Protein AF-000000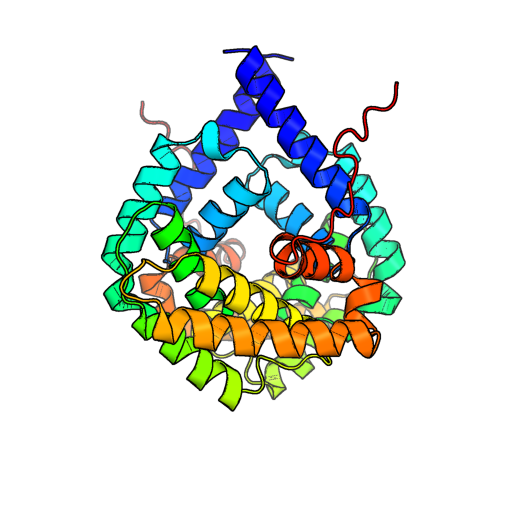0078635210 (afdb_homodimer)

Solvent-accessible surface area (backbone atoms only — not comparable to full-atom values): 20092 Å² total; per-residue (Å²): 113,63,64,61,30,52,47,46,54,49,32,42,52,50,41,53,60,59,33,61,76,39,18,68,70,53,37,47,50,50,54,50,50,37,51,69,35,66,45,41,82,81,37,49,68,62,50,49,52,41,51,51,53,45,57,72,42,39,80,80,47,54,86,73,48,53,67,62,55,42,40,50,48,54,37,54,40,34,75,72,68,44,91,69,70,70,61,55,58,53,47,43,54,54,53,31,61,73,67,55,42,60,32,60,86,40,57,66,13,40,52,39,29,52,44,46,28,53,37,28,71,55,55,55,83,92,42,47,67,66,21,47,50,42,29,51,56,26,44,54,48,52,50,47,30,59,74,66,58,31,65,54,29,68,65,30,49,42,44,59,54,52,46,53,64,62,38,71,72,44,81,74,76,76,77,71,81,80,68,82,58,80,128,112,65,65,60,28,51,47,46,54,49,33,42,50,51,42,53,60,58,32,62,74,38,18,68,69,53,37,48,50,50,54,51,50,37,49,69,35,68,45,41,84,82,37,50,66,62,50,49,51,40,51,51,53,43,59,72,44,38,81,81,46,55,86,73,48,55,68,64,55,41,41,49,46,54,36,53,39,34,75,71,68,45,90,68,69,69,62,54,57,54,48,44,54,55,54,30,61,72,68,56,41,59,32,58,86,40,57,68,13,41,52,40,29,51,44,46,28,55,37,29,71,56,54,53,86,92,42,46,65,66,23,48,51,41,29,51,56,25,45,55,48,54,49,49,30,60,72,67,58,32,64,54,31,68,65,30,49,41,44,59,54,52,46,53,66,61,38,71,72,43,79,73,76,75,75,71,78,80,70,81,57,79,128

Nearest PDB structures (foldseek):
  6t80-assembly1_A  TM=3.378E-01  e=4.356E+00  Homo sapiens
  6u1s-assembly1_A  TM=2.187E-01  e=2.151E+00  synthetic construct
  6xt4-assembly1_A  TM=3.123E-01  e=5.016E+00  synthetic construct
  6t80-assembly1_A  TM=3.384E-01  e=4.401E+00  Homo sapiens
  6u1s-assembly1_A  TM=2.186E-01  e=2.178E+00  synthetic construct

Foldseek 3Di:
DVVVVVVVLVVLLVVLVVQLPDDLQSLLVSLVVCVVVVNCVVVVVSNVSSLVSNLVCCVVCLVPDDLQSNLSNLLVNLVVPHDDDCVSLVVSVVVCVVVVQLPLQDDRNLSSLLSQLSSLVSDDPVSPPSSVVSNCVSLVSLVVSVVVVRVNCVVPVVVVVSCCSNCVVVPPDPPPPPPPPDD/DVVVVVVVLVVLLVVLVVQLPDDLQSLLVSLVVCVVVVNCVVVVVSNVSSLVSNLVCCVVCLVPDDLQSNLSNLLVNLVVPHDDDCVSLVVSVVVCVVVVQLPLQDDRNLSSLLSQLSSLVSDDPVSPPSSVVSNCVSLVSLVVSVVVVRVNCVVPVVVVVSCCSNCVVVPPDPPPPPCPPPD

InterPro domains:
  IPR001906 Terpene synthase, N-terminal domain [PF01397] (5-163)
  IPR008930 Terpenoid cyclases/protein prenyltransferase alpha-alpha toroid [SSF48239] (8-153)
  IPR036965 Terpene synthase, N-terminal domain superfamily [G3DSA:1.50.10.130] (1-169)
  IPR050148 Terpene synthase-like [PTHR31739] (25-165)

Radius of gyration: 21.09 Å; Cα contacts (8 Å, |Δi|>4): 358; chains: 2; bounding box: 52×57×62 Å

Secondary structure (DSSP, 8-state):
-HHHHHHHHHHHHHHHHHHHTS-HHHHHHHHHHHHHTT-GGGGHHHHHHHHHHHHHHHHHHGGGS-HHHHHHHHHHHHHTT----THHHHHHHHHHHHHTTT-TTSHHHHHHHHHHHHHHTT--GGGHHHHHHHHHHHHHHHHHHHHTT-HHHHHHTHHHHHHHHHHTTS-------------/-HHHHHHHHHHHHHHHHHHHTS-HHHHHHHHHHHHHTT-GGGGHHHHHHHHHHHHHHHHHHGGGS-HHHHHHHHHHHHHTT----THHHHHHHHHHHHHTTT-TTSHHHHHHHHHHHHHHTT--GGGHHHHHHHHHHHHHHHHHHHHTT-HHHHHHTHHHHHHHHHHTTS-------------

Organism: Amborella trichopoda (NCBI:txid13333)

pLDDT: mean 81.27, std 17.49, range [17.62, 95.19]

Sequence (366 aa):
MDNLVKEIKEEIASYIEGEKGRCIHQKLKAVDMIQRLGIERFFKEQVKEIMHSLYRQWDQELGLGSVELTGLGFRLLRLHGYQVSADVVKELLEKGGEAGSFSIENYEGIAALLNLYRCSQTGFPFESHIMREAATFAESRLRRALLLEEPHLETNNMRKEVQLSIHAKDGDGFSVDPNPNPLMDNLVKEIKEEIASYIEGEKGRCIHQKLKAVDMIQRLGIERFFKEQVKEIMHSLYRQWDQELGLGSVELTGLGFRLLRLHGYQVSADVVKELLEKGGEAGSFSIENYEGIAALLNLYRCSQTGFPFESHIMREAATFAESRLRRALLLEEPHLETNNMRKEVQLSIHAKDGDGFSVDPNPNPL

Structure (mmCIF, N/CA/C/O backbone):
data_AF-0000000078635210-model_v1
#
loop_
_entity.id
_entity.type
_entity.pdbx_description
1 polymer 'Terpene synthase N-terminal domain-containing protein'
#
loop_
_atom_site.group_PDB
_atom_site.id
_atom_site.type_symbol
_atom_site.label_atom_id
_atom_site.label_alt_id
_atom_site.label_comp_id
_atom_site.label_asym_id
_atom_site.label_entity_id
_atom_site.label_seq_id
_atom_site.pdbx_PDB_ins_code
_atom_site.Cartn_x
_atom_site.Cartn_y
_atom_site.Cartn_z
_atom_site.occupancy
_atom_site.B_iso_or_equiv
_atom_site.auth_seq_id
_atom_site.auth_comp_id
_atom_site.auth_asym_id
_atom_site.auth_atom_id
_atom_site.pdbx_PDB_model_num
ATOM 1 N N . MET A 1 1 ? 31.281 -5.082 0.64 1 45.94 1 MET A N 1
ATOM 2 C CA . MET A 1 1 ? 30.234 -4.633 1.554 1 45.94 1 MET A CA 1
ATOM 3 C C . MET A 1 1 ? 29.703 -3.262 1.146 1 45.94 1 MET A C 1
ATOM 5 O O . MET A 1 1 ? 28.484 -3.043 1.115 1 45.94 1 MET A O 1
ATOM 9 N N . ASP A 1 2 ? 30.688 -2.396 0.763 1 58.19 2 ASP A N 1
ATOM 10 C CA . ASP A 1 2 ? 30.469 -1.015 0.347 1 58.19 2 ASP A CA 1
ATOM 11 C C . ASP A 1 2 ? 29.688 -0.953 -0.967 1 58.19 2 ASP A C 1
ATOM 13 O O . ASP A 1 2 ? 28.766 -0.142 -1.114 1 58.19 2 ASP A O 1
ATOM 17 N N . ASN A 1 3 ? 30.016 -1.912 -1.787 1 64.19 3 ASN A N 1
ATOM 18 C CA . ASN A 1 3 ? 29.422 -1.901 -3.123 1 64.19 3 ASN A CA 1
ATOM 19 C C . ASN A 1 3 ? 27.953 -2.301 -3.092 1 64.19 3 ASN A C 1
ATOM 21 O O . ASN A 1 3 ? 27.141 -1.733 -3.82 1 64.19 3 ASN A O 1
ATOM 25 N N . LEU A 1 4 ? 27.734 -3.213 -2.244 1 63.41 4 LEU A N 1
ATOM 26 C CA . LEU A 1 4 ? 26.375 -3.707 -2.158 1 63.41 4 LEU A CA 1
ATOM 27 C C . LEU A 1 4 ? 25.422 -2.617 -1.65 1 63.41 4 LEU A C 1
ATOM 29 O O . LEU A 1 4 ? 24.312 -2.461 -2.162 1 63.41 4 LEU A O 1
ATOM 33 N N . VAL A 1 5 ? 25.953 -1.856 -0.741 1 64.94 5 VAL A N 1
ATOM 34 C CA . VAL A 1 5 ? 25.172 -0.807 -0.096 1 64.94 5 VAL A CA 1
ATOM 35 C C . VAL A 1 5 ? 24.922 0.335 -1.079 1 64.94 5 VAL A C 1
ATOM 37 O O . VAL A 1 5 ? 23.828 0.873 -1.154 1 64.94 5 VAL A O 1
ATOM 40 N N . LYS A 1 6 ? 25.953 0.56 -1.86 1 80.88 6 LYS A N 1
ATOM 41 C CA . LYS A 1 6 ? 25.75 1.571 -2.895 1 80.88 6 LYS A CA 1
ATOM 42 C C . LYS A 1 6 ? 24.688 1.13 -3.898 1 80.88 6 LYS A C 1
ATOM 44 O O . LYS A 1 6 ? 23.906 1.948 -4.379 1 80.88 6 LYS A O 1
ATOM 49 N N . GLU A 1 7 ? 24.641 -0.083 -4.016 1 86.62 7 GLU A N 1
ATOM 50 C CA . GLU A 1 7 ? 23.672 -0.64 -4.949 1 86.62 7 GLU A CA 1
ATOM 51 C C . GLU A 1 7 ? 22.25 -0.486 -4.418 1 86.62 7 GLU A C 1
ATOM 53 O O . GLU A 1 7 ? 21.328 -0.208 -5.18 1 86.62 7 GLU A O 1
ATOM 58 N N . ILE A 1 8 ? 22.156 -0.55 -3.086 1 89.69 8 ILE A N 1
ATOM 59 C CA . ILE A 1 8 ? 20.844 -0.421 -2.479 1 89.69 8 ILE A CA 1
ATOM 60 C C . ILE A 1 8 ? 20.312 0.999 -2.68 1 89.69 8 ILE A C 1
ATOM 62 O O . ILE A 1 8 ? 19.172 1.19 -3.096 1 89.69 8 ILE A O 1
ATOM 66 N N . LYS A 1 9 ? 21.203 1.873 -2.408 1 89.38 9 LYS A N 1
ATOM 67 C CA . LYS A 1 9 ? 20.812 3.27 -2.562 1 89.38 9 LYS A CA 1
ATOM 68 C C . LYS A 1 9 ? 20.453 3.584 -4.012 1 89.38 9 LYS A C 1
ATOM 70 O O . LYS A 1 9 ? 19.5 4.312 -4.277 1 89.38 9 LYS A O 1
ATOM 75 N N . GLU A 1 10 ? 21.172 3.076 -4.918 1 90.56 10 GLU A N 1
ATOM 76 C CA . GLU A 1 10 ? 20.938 3.32 -6.34 1 90.56 10 GLU A CA 1
ATOM 77 C C . GLU A 1 10 ? 19.609 2.715 -6.789 1 90.56 10 GLU A C 1
ATOM 79 O O . GLU A 1 10 ? 18.875 3.32 -7.574 1 90.56 10 GLU A O 1
ATOM 84 N N . GLU A 1 11 ? 19.359 1.559 -6.305 1 91.25 11 GLU A N 1
ATOM 85 C CA . GLU A 1 11 ? 18.094 0.911 -6.648 1 91.25 11 GLU A CA 1
ATOM 86 C C . GLU A 1 11 ? 16.906 1.714 -6.137 1 91.25 11 GLU A C 1
ATOM 88 O O . GLU A 1 11 ? 15.938 1.929 -6.863 1 91.25 11 GLU A O 1
ATOM 93 N N . ILE A 1 12 ? 17.047 2.129 -4.926 1 92.38 12 ILE A N 1
ATOM 94 C CA . ILE A 1 12 ? 15.945 2.887 -4.324 1 92.38 12 ILE A CA 1
ATOM 95 C C . ILE A 1 12 ? 15.797 4.23 -5.039 1 92.38 12 ILE A C 1
ATOM 97 O O . ILE A 1 12 ? 14.68 4.664 -5.328 1 92.38 12 ILE A O 1
ATOM 101 N N . ALA A 1 13 ? 16.891 4.875 -5.328 1 91.19 13 ALA A N 1
ATOM 102 C CA . ALA A 1 13 ? 16.844 6.141 -6.051 1 91.19 13 ALA A CA 1
ATOM 103 C C . ALA A 1 13 ? 16.203 5.973 -7.422 1 91.19 13 ALA A C 1
ATOM 105 O O . ALA A 1 13 ? 15.43 6.82 -7.863 1 91.19 13 ALA A O 1
ATOM 106 N N . SER A 1 14 ? 16.578 4.918 -8.055 1 92.19 14 SER A N 1
ATOM 107 C CA . SER A 1 14 ? 16 4.625 -9.367 1 92.19 14 SER A CA 1
ATOM 108 C C . SER A 1 14 ? 14.492 4.406 -9.273 1 92.19 14 SER A C 1
ATOM 110 O O . SER A 1 14 ? 13.742 4.863 -10.141 1 92.19 14 SER A O 1
ATOM 112 N N . TYR A 1 15 ? 14.133 3.699 -8.32 1 92 15 TYR A N 1
ATOM 113 C CA . TYR A 1 15 ? 12.711 3.482 -8.109 1 92 15 TYR A CA 1
ATOM 114 C C . TYR A 1 15 ? 11.977 4.809 -7.938 1 92 15 TYR A C 1
ATOM 116 O O . TYR A 1 15 ? 10.945 5.043 -8.57 1 92 15 TYR A O 1
ATOM 124 N N . ILE A 1 16 ? 12.5 5.641 -7.086 1 91.94 16 ILE A N 1
ATOM 125 C CA . ILE A 1 16 ? 11.859 6.922 -6.801 1 91.94 16 ILE A CA 1
ATOM 126 C C . ILE A 1 16 ? 11.781 7.75 -8.086 1 91.94 16 ILE A C 1
ATOM 128 O O . ILE A 1 16 ? 10.75 8.367 -8.367 1 91.94 16 ILE A O 1
ATOM 132 N N . GLU A 1 17 ? 12.766 7.742 -8.805 1 90.44 17 GLU A N 1
ATOM 133 C CA . GLU A 1 17 ? 12.805 8.477 -10.062 1 90.44 17 GLU A CA 1
ATOM 134 C C . GLU A 1 17 ? 11.711 7.992 -11.016 1 90.44 17 GLU A C 1
ATOM 136 O O . GLU A 1 17 ? 11.102 8.797 -11.727 1 90.44 17 GLU A O 1
ATOM 141 N N . GLY A 1 18 ? 11.594 6.746 -11.023 1 87.56 18 GLY A N 1
ATOM 142 C CA . GLY A 1 18 ? 10.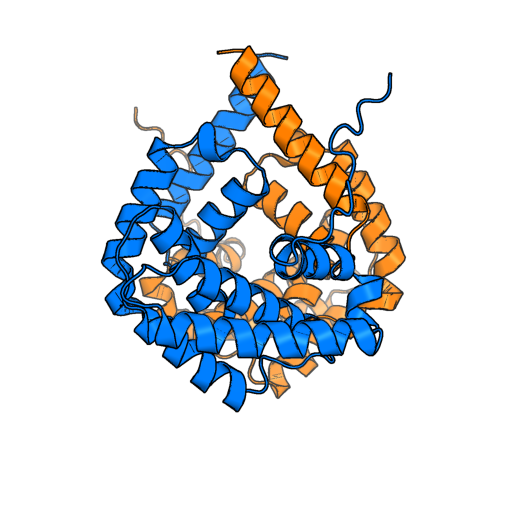562 6.184 -11.875 1 87.56 18 GLY A CA 1
ATOM 143 C C . GLY A 1 18 ? 9.156 6.578 -11.453 1 87.56 18 GLY A C 1
ATOM 144 O O . GLY A 1 18 ? 8.258 6.691 -12.289 1 87.56 18 GLY A O 1
ATOM 145 N N . GLU A 1 19 ? 9 6.801 -10.172 1 87.12 19 GLU A N 1
ATOM 146 C CA . GLU A 1 19 ? 7.68 7.102 -9.633 1 87.12 19 GLU A CA 1
ATOM 147 C C . GLU A 1 19 ? 7.293 8.555 -9.898 1 87.12 19 GLU A C 1
ATOM 149 O O . GLU A 1 19 ? 6.109 8.898 -9.875 1 87.12 19 GLU A O 1
ATOM 154 N N . LYS A 1 20 ? 8.211 9.43 -10.133 1 85.31 20 LYS A N 1
ATOM 155 C CA . LYS A 1 20 ? 7.957 10.852 -10.352 1 85.31 20 LYS A CA 1
ATOM 156 C C . LYS A 1 20 ? 7 11.062 -11.523 1 85.31 20 LYS A C 1
ATOM 158 O O . LYS A 1 20 ? 6.195 12 -11.508 1 85.31 20 LYS A O 1
ATOM 163 N N . GLY A 1 21 ? 7.109 10.203 -12.477 1 80.19 21 GLY A N 1
ATOM 164 C CA . GLY A 1 21 ? 6.281 10.352 -13.664 1 80.19 21 GLY A CA 1
ATOM 165 C C . GLY A 1 21 ? 5.004 9.539 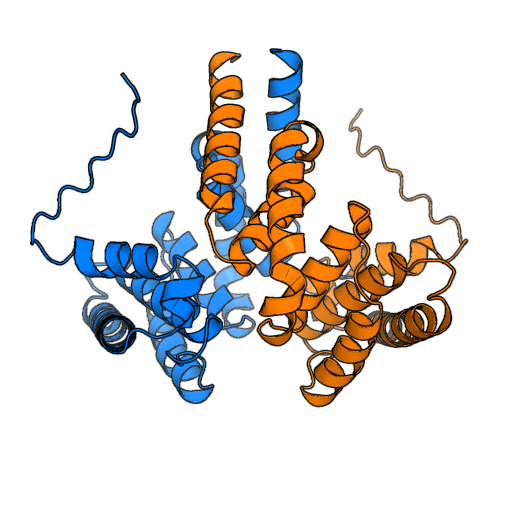-13.602 1 80.19 21 GLY A C 1
ATOM 166 O O . GLY A 1 21 ? 4.246 9.492 -14.578 1 80.19 21 GLY A O 1
ATOM 167 N N . ARG A 1 22 ? 4.73 9.008 -12.484 1 80.81 22 ARG A N 1
ATOM 168 C CA . ARG A 1 22 ? 3.572 8.125 -12.383 1 80.81 22 ARG A CA 1
ATOM 169 C C . ARG A 1 22 ? 2.377 8.852 -11.773 1 80.81 22 ARG A C 1
ATOM 171 O O . ARG A 1 22 ? 2.402 10.078 -11.625 1 80.81 22 ARG A O 1
ATOM 178 N N . CYS A 1 23 ? 1.256 8.109 -11.641 1 79.19 23 CYS A N 1
ATOM 179 C CA . CYS A 1 23 ? 0.027 8.703 -11.133 1 79.19 23 CYS A CA 1
ATOM 180 C C . CYS A 1 23 ? 0.157 9.031 -9.648 1 79.19 23 CYS A C 1
ATOM 182 O O . CYS A 1 23 ? 1.123 8.625 -9 1 79.19 23 CYS A O 1
ATOM 184 N N . ILE A 1 24 ? -0.746 9.781 -9.172 1 82.31 24 ILE A N 1
ATOM 185 C CA . ILE A 1 24 ? -0.715 10.289 -7.805 1 82.31 24 ILE A CA 1
ATOM 186 C C . ILE A 1 24 ? -0.711 9.125 -6.82 1 82.31 24 ILE A C 1
ATOM 188 O O . ILE A 1 24 ? -0.035 9.172 -5.789 1 82.31 24 ILE A O 1
ATOM 192 N N . HIS A 1 25 ? -1.428 8.102 -7.137 1 81.88 25 HIS A N 1
ATOM 193 C CA . HIS A 1 25 ? -1.521 6.941 -6.258 1 81.88 25 HIS A CA 1
ATOM 194 C C . HIS A 1 25 ? -0.154 6.301 -6.047 1 81.88 25 HIS A C 1
ATOM 196 O O . HIS A 1 25 ? 0.224 5.996 -4.914 1 81.88 25 HIS A O 1
ATOM 202 N N . GLN A 1 26 ? 0.546 6.195 -7.09 1 83.25 26 GLN A N 1
ATOM 203 C CA . GLN A 1 26 ? 1.862 5.57 -7.031 1 83.25 26 GLN A CA 1
ATOM 204 C C . GLN A 1 26 ? 2.877 6.484 -6.348 1 83.25 26 GLN A C 1
ATOM 206 O O . GLN A 1 26 ? 3.74 6.016 -5.605 1 83.25 26 GLN A O 1
ATOM 211 N N . LYS A 1 27 ? 2.773 7.754 -6.621 1 89.12 27 LYS A N 1
ATOM 212 C CA . LYS A 1 27 ? 3.65 8.719 -5.957 1 89.12 27 LYS A CA 1
ATOM 213 C C . LYS A 1 27 ? 3.463 8.672 -4.441 1 89.12 27 LYS A C 1
ATOM 215 O O . LYS A 1 27 ? 4.441 8.656 -3.691 1 89.12 27 LYS A O 1
ATOM 220 N N . LEU A 1 28 ? 2.227 8.641 -4.066 1 89.19 28 LEU A N 1
ATOM 221 C CA . LEU A 1 28 ? 1.914 8.594 -2.643 1 89.19 28 LEU A CA 1
ATOM 222 C C . LEU A 1 28 ? 2.471 7.328 -2.004 1 89.19 28 LEU A C 1
ATOM 224 O O . LEU A 1 28 ? 3.064 7.383 -0.925 1 89.19 28 LEU A O 1
ATOM 228 N N . LYS A 1 29 ? 2.271 6.238 -2.688 1 87.25 29 LYS A N 1
ATOM 229 C CA . LYS A 1 29 ? 2.76 4.961 -2.18 1 87.25 29 LYS A CA 1
ATOM 230 C C . LYS A 1 29 ? 4.281 4.961 -2.064 1 87.25 29 LYS A C 1
ATOM 232 O O . LYS A 1 29 ? 4.836 4.426 -1.104 1 87.25 29 LYS A O 1
ATOM 237 N N . ALA A 1 30 ? 4.906 5.531 -2.984 1 92 30 ALA A N 1
ATOM 238 C CA . ALA A 1 30 ? 6.363 5.605 -2.973 1 92 30 ALA A CA 1
ATOM 239 C C . ALA A 1 30 ? 6.867 6.391 -1.766 1 92 30 ALA A C 1
ATOM 241 O O . ALA A 1 30 ? 7.758 5.938 -1.046 1 92 30 ALA A O 1
ATOM 242 N N . VAL A 1 31 ? 6.285 7.555 -1.584 1 93.19 31 VAL A N 1
ATOM 243 C CA . VAL A 1 31 ? 6.715 8.398 -0.473 1 93.19 31 VAL A CA 1
ATOM 244 C C . VAL A 1 31 ? 6.391 7.711 0.853 1 93.19 31 VAL A C 1
ATOM 246 O O . VAL A 1 31 ? 7.215 7.699 1.771 1 93.19 31 VAL A O 1
ATOM 249 N N . ASP A 1 32 ? 5.211 7.164 0.9 1 90.06 32 ASP A N 1
ATOM 250 C CA . ASP A 1 32 ? 4.82 6.441 2.105 1 90.06 32 ASP A CA 1
ATOM 251 C C . ASP A 1 32 ? 5.805 5.312 2.41 1 90.06 32 ASP A C 1
ATOM 253 O O . ASP A 1 32 ? 6.176 5.102 3.566 1 90.06 32 ASP A O 1
ATOM 257 N N . MET A 1 33 ? 6.164 4.574 1.4 1 90.69 33 MET A N 1
ATOM 258 C CA . MET A 1 33 ? 7.102 3.467 1.551 1 90.69 33 MET A CA 1
ATOM 259 C C . MET A 1 33 ? 8.438 3.957 2.092 1 90.69 33 MET A C 1
ATOM 261 O O . MET A 1 33 ? 8.977 3.381 3.039 1 90.69 33 MET A O 1
ATOM 265 N N . ILE A 1 34 ? 8.984 4.969 1.58 1 93.5 34 ILE A N 1
ATOM 266 C CA . ILE A 1 34 ? 10.281 5.52 1.976 1 93.5 34 ILE A CA 1
ATOM 267 C C . ILE A 1 34 ? 10.227 5.973 3.432 1 93.5 34 ILE A C 1
ATOM 269 O O . ILE A 1 34 ? 11.188 5.789 4.184 1 93.5 34 ILE A O 1
ATOM 273 N N . GLN A 1 35 ? 9.117 6.539 3.789 1 89.62 35 GLN A N 1
ATOM 274 C CA . GLN A 1 35 ? 8.938 6.996 5.164 1 89.62 35 GLN A CA 1
ATOM 275 C C . GLN A 1 35 ? 8.844 5.816 6.125 1 89.62 35 GLN A C 1
ATOM 277 O O . GLN A 1 35 ? 9.461 5.824 7.191 1 89.62 35 GLN A O 1
ATOM 282 N N . ARG A 1 36 ? 8.164 4.848 5.812 1 87.06 36 ARG A N 1
ATOM 283 C CA . ARG A 1 36 ? 7.992 3.672 6.66 1 87.06 36 ARG A CA 1
ATOM 284 C C . ARG A 1 36 ? 9.32 2.951 6.867 1 87.06 36 ARG A C 1
ATOM 286 O O . ARG A 1 36 ? 9.594 2.439 7.957 1 87.06 36 ARG A O 1
ATOM 293 N N . LEU A 1 37 ? 10.102 2.938 5.898 1 91.06 37 LEU A N 1
ATOM 294 C CA . LEU A 1 37 ? 11.406 2.287 5.977 1 91.06 37 LEU A CA 1
ATOM 295 C C . LEU A 1 37 ? 12.375 3.109 6.824 1 91.06 37 LEU A C 1
ATOM 297 O O . LEU A 1 37 ? 13.43 2.613 7.223 1 91.06 37 LEU A O 1
ATOM 301 N N . GLY A 1 38 ? 12.055 4.344 7.09 1 89.81 38 GLY A N 1
ATOM 302 C CA . GLY A 1 38 ? 12.914 5.207 7.895 1 89.81 38 GLY A CA 1
ATOM 303 C C . GLY A 1 38 ? 14.117 5.723 7.137 1 89.81 38 GLY A C 1
ATOM 304 O O . GLY A 1 38 ? 15.164 6.004 7.734 1 89.81 38 GLY A O 1
ATOM 305 N N . ILE A 1 39 ? 13.953 5.797 5.812 1 93.19 39 ILE A N 1
ATOM 306 C CA . ILE A 1 39 ? 15.148 6.137 5.047 1 93.19 39 ILE A CA 1
ATOM 307 C C . ILE A 1 39 ? 14.914 7.438 4.277 1 93.19 39 ILE A C 1
ATOM 309 O O . ILE A 1 39 ? 15.648 7.754 3.342 1 93.19 39 ILE A O 1
ATOM 313 N N . GLU A 1 40 ? 13.875 8.164 4.574 1 92.12 40 GLU A N 1
ATOM 314 C CA . GLU A 1 40 ? 13.531 9.391 3.865 1 92.12 40 GLU A CA 1
ATOM 315 C C . GLU A 1 40 ? 14.695 10.375 3.871 1 92.12 40 GLU A C 1
ATOM 317 O O . GLU A 1 40 ? 14.922 11.086 2.889 1 92.12 40 GLU A O 1
ATOM 322 N N . ARG A 1 41 ? 15.438 10.414 4.961 1 91.25 41 ARG A N 1
ATOM 323 C CA . ARG A 1 41 ? 16.516 11.383 5.125 1 91.25 41 ARG A CA 1
ATOM 324 C C . ARG A 1 41 ? 17.594 11.188 4.07 1 91.25 41 ARG A C 1
ATOM 326 O O . ARG A 1 41 ? 18.344 12.117 3.748 1 91.25 41 ARG A O 1
ATOM 333 N N . PHE A 1 42 ? 17.75 10.031 3.521 1 91.31 42 PHE A N 1
ATOM 334 C CA . PHE A 1 42 ? 18.766 9.734 2.521 1 91.31 42 PHE A CA 1
ATOM 335 C C . PHE A 1 42 ? 18.281 10.133 1.129 1 91.31 42 PHE A C 1
ATOM 337 O O . PHE A 1 42 ? 19.078 10.172 0.183 1 91.31 42 PHE A O 1
ATOM 344 N N . PHE A 1 43 ? 17.047 10.453 1.045 1 93.94 43 PHE A N 1
ATOM 345 C CA . PHE A 1 43 ? 16.469 10.758 -0.26 1 93.94 43 PHE A CA 1
ATOM 346 C C . PHE A 1 43 ? 15.664 12.055 -0.207 1 93.94 43 PHE A C 1
ATOM 348 O O . PHE A 1 43 ? 14.625 12.172 -0.857 1 93.94 43 PHE A O 1
ATOM 355 N N . LYS A 1 44 ? 16.156 12.961 0.524 1 93.5 44 LYS A N 1
ATOM 356 C CA . LYS A 1 44 ? 15.422 14.203 0.795 1 93.5 44 LYS A CA 1
ATOM 357 C C . LYS A 1 44 ? 15.086 14.938 -0.5 1 93.5 44 LYS A C 1
ATOM 359 O O . LYS A 1 44 ? 13.961 15.391 -0.686 1 93.5 44 LYS A O 1
ATOM 364 N N . GLU A 1 45 ? 16.047 15.062 -1.393 1 94.25 45 GLU A N 1
ATOM 365 C CA . GLU A 1 45 ? 15.82 15.797 -2.633 1 94.25 45 GLU A CA 1
ATOM 366 C C . GLU A 1 45 ? 14.805 15.094 -3.525 1 94.25 45 GLU A C 1
ATOM 368 O O . GLU A 1 45 ? 13.914 15.734 -4.09 1 94.25 45 GLU A O 1
ATOM 373 N N . GLN A 1 46 ? 14.977 13.812 -3.617 1 93.25 46 GLN A N 1
ATOM 374 C CA . GLN A 1 46 ? 14.055 13.031 -4.434 1 93.25 46 GLN A CA 1
ATOM 375 C C . GLN A 1 46 ? 12.633 13.102 -3.883 1 93.25 46 GLN A C 1
ATOM 377 O O . GLN A 1 46 ? 11.672 13.258 -4.641 1 93.25 46 GLN A O 1
ATOM 382 N N . VAL A 1 47 ? 12.508 13.008 -2.607 1 94.31 47 VAL A N 1
ATOM 383 C CA . VAL A 1 47 ? 11.203 13.062 -1.963 1 94.31 47 VAL A CA 1
ATOM 384 C C . VAL A 1 47 ? 10.586 14.445 -2.154 1 94.31 47 VAL A C 1
ATOM 386 O O . VAL A 1 47 ? 9.398 14.57 -2.449 1 94.31 47 VAL A O 1
ATOM 389 N N . LYS A 1 48 ? 11.414 15.461 -2.039 1 94.31 48 LYS A N 1
ATOM 390 C CA . LYS A 1 48 ? 10.945 16.828 -2.234 1 94.31 48 LYS A CA 1
ATOM 391 C C . LYS A 1 48 ? 10.367 17.016 -3.635 1 94.31 48 LYS A C 1
ATOM 393 O O . LYS A 1 48 ? 9.32 17.641 -3.803 1 94.31 48 LYS A O 1
ATOM 398 N N . GLU A 1 49 ? 11.031 16.484 -4.582 1 94.62 49 GLU A N 1
ATOM 399 C CA . GLU A 1 49 ? 10.578 16.609 -5.965 1 94.62 49 GLU A CA 1
ATOM 400 C C . GLU A 1 49 ? 9.234 15.914 -6.168 1 94.62 49 GLU A C 1
ATOM 402 O O . GLU A 1 49 ? 8.344 16.453 -6.836 1 94.62 49 GLU A O 1
ATOM 407 N N . ILE A 1 50 ? 9.094 14.75 -5.629 1 93.38 50 ILE A N 1
ATOM 408 C CA . ILE A 1 50 ? 7.84 14.016 -5.754 1 93.38 50 ILE A CA 1
ATOM 409 C C . ILE A 1 50 ? 6.727 14.766 -5.027 1 93.38 50 ILE A C 1
ATOM 411 O O . ILE A 1 50 ? 5.605 14.859 -5.531 1 93.38 50 ILE A O 1
ATOM 415 N N . MET A 1 51 ? 7.043 15.297 -3.887 1 93.31 51 MET A N 1
ATOM 416 C CA . MET A 1 51 ? 6.047 16.016 -3.105 1 93.31 51 MET A CA 1
ATOM 417 C C . MET A 1 51 ? 5.578 17.266 -3.85 1 93.31 51 MET A C 1
ATOM 419 O O . MET A 1 51 ? 4.395 17.609 -3.809 1 93.31 51 MET A O 1
ATOM 423 N N . HIS A 1 52 ? 6.527 17.906 -4.5 1 93.25 52 HIS A N 1
ATOM 424 C CA . HIS A 1 52 ? 6.172 19.078 -5.297 1 93.25 52 HIS A CA 1
ATOM 425 C C . HIS A 1 52 ? 5.238 18.703 -6.441 1 93.25 52 HIS A C 1
ATOM 427 O O . HIS A 1 52 ? 4.258 19.406 -6.707 1 93.25 52 HIS A O 1
ATOM 433 N N . SER A 1 53 ? 5.605 17.656 -7.047 1 90.94 53 SER A N 1
ATOM 434 C CA . SER A 1 53 ? 4.758 17.156 -8.125 1 90.94 53 SER A CA 1
ATOM 435 C C . SER A 1 53 ? 3.375 16.766 -7.605 1 90.94 53 SER A C 1
ATOM 437 O O . SER A 1 53 ? 2.363 17.062 -8.25 1 90.94 53 SER A O 1
ATOM 439 N N . LEU A 1 54 ? 3.303 16.141 -6.5 1 89.94 54 LEU A N 1
ATOM 440 C CA . LEU A 1 54 ? 2.055 15.75 -5.859 1 89.94 54 LEU A CA 1
ATOM 441 C C . LEU A 1 54 ? 1.198 16.969 -5.531 1 89.94 54 LEU A C 1
ATOM 443 O O . LEU A 1 54 ? -0.007 16.969 -5.793 1 89.94 54 LEU A O 1
ATOM 447 N N . TYR A 1 55 ? 1.799 17.906 -5.031 1 91.69 55 TYR A N 1
ATOM 448 C CA . TYR A 1 55 ? 1.08 19.125 -4.637 1 91.69 55 TYR A CA 1
ATOM 449 C C . TYR A 1 55 ? 0.455 19.797 -5.848 1 91.69 55 TYR A C 1
ATOM 451 O O . TYR A 1 55 ? -0.675 20.281 -5.777 1 91.69 55 TYR A O 1
ATOM 459 N N . ARG A 1 56 ? 1.17 19.797 -6.891 1 88.81 56 ARG A N 1
ATOM 460 C CA . ARG A 1 56 ? 0.685 20.422 -8.117 1 88.81 56 ARG A CA 1
ATOM 461 C C . ARG A 1 56 ? -0.533 19.672 -8.664 1 88.81 56 ARG A C 1
ATOM 463 O O . ARG A 1 56 ? -1.443 20.297 -9.219 1 88.81 56 ARG A O 1
ATOM 470 N N . GLN A 1 57 ? -0.523 18.453 -8.414 1 84.81 57 GLN A N 1
ATOM 471 C CA . GLN A 1 57 ? -1.596 17.609 -8.945 1 84.81 57 GLN A CA 1
ATOM 472 C C . GLN A 1 57 ? -2.729 17.469 -7.934 1 84.81 57 GLN A C 1
ATOM 474 O O . GLN A 1 57 ? -3.811 16.984 -8.273 1 84.81 57 GLN A O 1
ATOM 479 N N . TRP A 1 58 ? -2.545 17.844 -6.758 1 85.38 58 TRP A N 1
ATOM 480 C CA . TRP A 1 58 ? -3.395 17.547 -5.613 1 85.38 58 TRP A CA 1
ATOM 481 C C . TRP A 1 58 ? -4.82 18.031 -5.84 1 85.38 58 TRP A C 1
ATOM 483 O O . TRP A 1 58 ? -5.777 17.266 -5.711 1 85.38 58 TRP A O 1
ATOM 493 N N . ASP A 1 59 ? -5.004 19.203 -6.312 1 79.56 59 ASP A N 1
ATOM 494 C CA . ASP A 1 59 ? -6.34 19.781 -6.449 1 79.56 59 ASP A CA 1
ATOM 495 C C . ASP A 1 59 ? -7.102 19.125 -7.602 1 79.56 59 ASP A C 1
ATOM 497 O O . ASP A 1 59 ? -8.32 18.969 -7.531 1 79.56 59 ASP A O 1
ATOM 501 N N . GLN A 1 60 ? -6.398 18.719 -8.523 1 76.06 60 GLN A N 1
ATOM 502 C CA . GLN A 1 60 ? -7.035 18.141 -9.703 1 76.06 60 GLN A CA 1
ATOM 503 C C . GLN A 1 60 ? -7.449 16.688 -9.461 1 76.06 60 GLN A C 1
ATOM 505 O O . GLN A 1 60 ? -8.414 16.203 -10.047 1 76.06 60 GLN A O 1
ATOM 510 N N . GLU A 1 61 ? -6.82 16.062 -8.531 1 68.44 61 GLU A N 1
ATOM 511 C CA . GLU A 1 61 ? -7 14.609 -8.438 1 68.44 61 GLU A CA 1
ATOM 512 C C . GLU A 1 61 ? -7.613 14.219 -7.094 1 68.44 61 GLU A C 1
ATOM 514 O O . GLU A 1 61 ? -7.926 13.047 -6.863 1 68.44 61 GLU A O 1
ATOM 519 N N . LEU A 1 62 ? -7.746 15.078 -6.188 1 63.72 62 LEU A N 1
ATOM 520 C CA . LEU A 1 62 ? -8.281 14.836 -4.855 1 63.72 62 LEU A CA 1
ATOM 521 C C . LEU A 1 62 ? -9.523 13.953 -4.922 1 63.72 62 LEU A C 1
ATOM 523 O O . LEU A 1 62 ? -9.672 13.023 -4.125 1 63.72 62 LEU A O 1
ATOM 527 N N . GLY A 1 63 ? -10.383 14.258 -5.793 1 60.09 63 GLY A N 1
ATOM 528 C CA . GLY A 1 63 ? -11.688 13.609 -5.875 1 60.09 63 GLY A CA 1
ATOM 529 C C . GLY A 1 63 ? -11.602 12.164 -6.344 1 60.09 63 GLY A C 1
ATOM 530 O O . GLY A 1 63 ? -12.57 11.414 -6.219 1 60.09 63 GLY A O 1
ATOM 531 N N . LEU A 1 64 ? -10.477 11.766 -6.621 1 57.53 64 LEU A N 1
ATOM 532 C CA . LEU A 1 64 ? -10.461 10.492 -7.328 1 57.53 64 LEU A CA 1
ATOM 533 C C . LEU A 1 64 ? -9.898 9.391 -6.441 1 57.53 64 LEU A C 1
ATOM 535 O O . LEU A 1 64 ? -9.953 8.211 -6.805 1 57.53 64 LEU A O 1
ATOM 539 N N . GLY A 1 65 ? -9.656 9.75 -5.254 1 64.56 65 GLY A N 1
ATOM 540 C CA . GLY A 1 65 ? -8.984 8.703 -4.508 1 64.56 65 GLY A CA 1
ATOM 541 C C . GLY A 1 65 ? -9.828 8.141 -3.377 1 64.56 65 GLY A C 1
ATOM 542 O O . GLY A 1 65 ? -10.867 8.703 -3.029 1 64.56 65 GLY A O 1
ATOM 543 N N . SER A 1 66 ? -9.609 6.875 -2.99 1 74 66 SER A N 1
ATOM 544 C CA . SER A 1 66 ? -10.195 6.273 -1.794 1 74 66 SER A CA 1
ATOM 545 C C . SER A 1 66 ? -9.93 7.133 -0.562 1 74 66 SER A C 1
ATOM 547 O O . SER A 1 66 ? -9.062 8.008 -0.579 1 74 66 SER A O 1
ATOM 549 N N . VAL A 1 67 ? -10.711 6.902 0.458 1 79.38 67 VAL A N 1
ATOM 550 C CA . VAL A 1 67 ? -10.531 7.582 1.736 1 79.38 67 VAL A CA 1
ATOM 551 C C . VAL A 1 67 ? -9.102 7.383 2.232 1 79.38 67 VAL A C 1
ATOM 553 O O . VAL A 1 67 ? -8.469 8.328 2.701 1 79.38 67 VAL A O 1
ATOM 556 N N . GLU A 1 68 ? -8.617 6.23 2.031 1 80.81 68 GLU A N 1
ATOM 557 C CA . GLU A 1 68 ? -7.277 5.891 2.492 1 80.81 68 GLU A CA 1
ATOM 558 C C . GLU A 1 68 ? -6.215 6.688 1.74 1 80.81 68 GLU A C 1
ATOM 560 O O . GLU A 1 68 ? -5.328 7.285 2.355 1 80.81 68 GLU A O 1
ATOM 565 N N . LEU A 1 69 ? -6.344 6.738 0.519 1 82.62 69 LEU A N 1
ATOM 566 C CA . LEU A 1 69 ? -5.355 7.434 -0.301 1 82.62 69 LEU A CA 1
ATOM 567 C C . LEU A 1 69 ? -5.445 8.945 -0.096 1 82.62 69 LEU A C 1
ATOM 569 O O . LEU A 1 69 ? -4.422 9.625 -0.056 1 82.62 69 LEU A O 1
ATOM 573 N N . THR A 1 70 ? -6.688 9.391 -0.039 1 86.88 70 THR A N 1
ATOM 574 C CA . THR A 1 70 ? -6.891 10.82 0.201 1 86.88 70 THR A CA 1
ATOM 575 C C . THR A 1 70 ? -6.289 11.234 1.542 1 86.88 70 THR A C 1
ATOM 577 O O . THR A 1 70 ? -5.621 12.266 1.638 1 86.88 70 THR A O 1
ATOM 580 N N . GLY A 1 71 ? -6.551 10.438 2.492 1 90.81 71 GLY A N 1
ATOM 581 C CA . GLY A 1 71 ? -5.965 10.711 3.795 1 90.81 71 GLY A CA 1
ATOM 582 C C . GLY A 1 71 ? -4.449 10.68 3.785 1 90.81 71 GLY A C 1
ATOM 583 O O . GLY A 1 71 ? -3.803 11.555 4.367 1 90.81 71 GLY A O 1
ATOM 584 N N . LEU A 1 72 ? -3.912 9.727 3.191 1 90.19 72 LEU A N 1
ATOM 585 C CA . LEU A 1 72 ? -2.463 9.609 3.08 1 90.19 72 LEU A CA 1
ATOM 586 C C . LEU A 1 72 ? -1.869 10.836 2.402 1 90.19 72 LEU A C 1
ATOM 588 O O . LEU A 1 72 ? -0.878 11.398 2.879 1 90.19 72 LEU A O 1
ATOM 592 N N . GLY A 1 73 ? -2.461 11.195 1.295 1 91.88 73 GLY A N 1
ATOM 593 C CA . GLY A 1 73 ? -1.98 12.367 0.578 1 91.88 73 GLY A CA 1
ATOM 594 C C . GLY A 1 73 ? -2.033 13.641 1.404 1 91.88 73 GLY A C 1
ATOM 595 O O . GLY A 1 73 ? -1.072 14.414 1.429 1 91.88 73 GLY A O 1
ATOM 596 N N . PHE A 1 74 ? -3.119 13.898 2.033 1 93.75 74 PHE A N 1
ATOM 597 C CA . PHE A 1 74 ? -3.277 15.055 2.904 1 93.75 74 PHE A CA 1
ATOM 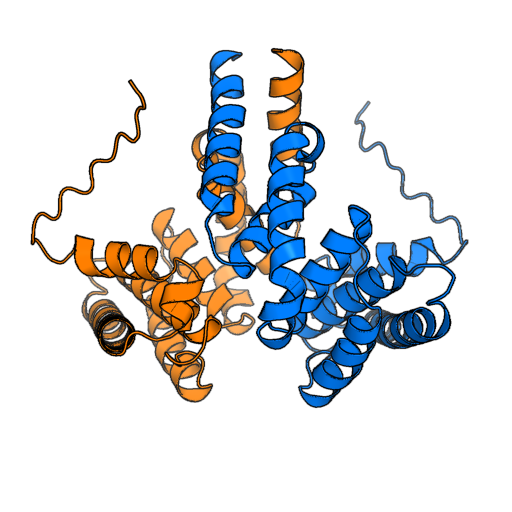598 C C . PHE A 1 74 ? -2.178 15.094 3.957 1 93.75 74 PHE A C 1
ATOM 600 O O . PHE A 1 74 ? -1.523 16.125 4.141 1 93.75 74 PHE A O 1
ATOM 607 N N . ARG A 1 75 ? -1.98 14.023 4.633 1 91.94 75 ARG A N 1
ATOM 608 C CA . ARG A 1 75 ? -1.007 13.938 5.715 1 91.94 75 ARG A CA 1
ATOM 609 C C . ARG A 1 75 ? 0.409 14.172 5.199 1 91.94 75 ARG A C 1
ATOM 611 O O . ARG A 1 75 ? 1.159 14.961 5.773 1 91.94 75 ARG A O 1
ATOM 618 N N . LEU A 1 76 ? 0.718 13.5 4.148 1 92.12 76 LEU A N 1
ATOM 619 C CA . LEU A 1 76 ? 2.07 13.617 3.613 1 92.12 76 LEU A CA 1
ATOM 620 C C . LEU A 1 76 ? 2.361 15.047 3.174 1 92.12 76 LEU A C 1
ATOM 622 O O . LEU A 1 76 ? 3.432 15.586 3.465 1 92.12 76 LEU A O 1
ATOM 626 N N . LEU A 1 77 ? 1.421 15.633 2.506 1 93.25 77 LEU A N 1
ATOM 627 C CA . LEU A 1 77 ? 1.609 17 2.037 1 93.25 77 LEU A CA 1
ATOM 628 C C . LEU A 1 77 ? 1.745 17.969 3.209 1 93.25 77 LEU A C 1
ATOM 630 O O . LEU A 1 77 ? 2.635 18.812 3.217 1 93.25 77 LEU A O 1
ATOM 634 N N . ARG A 1 78 ? 0.934 17.828 4.176 1 92.88 78 ARG A N 1
ATOM 635 C CA . ARG A 1 78 ? 0.991 18.688 5.352 1 92.88 78 ARG A CA 1
ATOM 636 C C . ARG A 1 78 ? 2.32 18.531 6.082 1 92.88 78 ARG A C 1
ATOM 638 O O . ARG A 1 78 ? 2.939 19.531 6.477 1 92.88 78 ARG A O 1
ATOM 645 N N . LEU A 1 79 ? 2.717 17.328 6.254 1 89.75 79 LEU A N 1
ATOM 646 C CA . LEU A 1 79 ? 3.963 17.047 6.957 1 89.75 79 LEU A CA 1
ATOM 647 C C . LEU A 1 79 ? 5.152 17.656 6.227 1 89.75 79 LEU A C 1
ATOM 649 O O . LEU A 1 79 ? 6.156 18.016 6.848 1 89.75 79 LEU A O 1
ATOM 653 N N . HIS A 1 80 ? 5.062 17.781 5.012 1 91.81 80 HIS A N 1
ATOM 654 C CA . HIS A 1 80 ? 6.145 18.359 4.223 1 91.81 80 HIS A CA 1
ATOM 655 C C . HIS A 1 80 ? 5.941 19.859 4.016 1 91.81 80 HIS A C 1
ATOM 657 O O . HIS A 1 80 ? 6.617 20.469 3.186 1 91.81 80 HIS A O 1
ATOM 663 N N . GLY A 1 81 ? 4.922 20.422 4.621 1 91.12 81 GLY A N 1
ATOM 664 C CA . GLY A 1 81 ? 4.789 21.859 4.727 1 91.12 81 GLY A CA 1
ATOM 665 C C . GLY A 1 81 ? 3.895 22.453 3.654 1 91.12 81 GLY A C 1
ATOM 666 O O . GLY A 1 81 ? 3.828 23.688 3.506 1 91.12 81 GLY A O 1
ATOM 667 N N . TYR A 1 82 ? 3.275 21.641 2.928 1 92.5 82 TYR A N 1
ATOM 668 C CA . TYR A 1 82 ? 2.383 22.172 1.905 1 92.5 82 TYR A CA 1
ATOM 669 C C . TYR A 1 82 ? 1.026 22.531 2.5 1 92.5 82 TYR A C 1
ATOM 671 O O . TYR A 1 82 ? 0.515 21.828 3.367 1 92.5 82 TYR A O 1
ATOM 679 N N . GLN A 1 83 ? 0.493 23.562 1.977 1 89.31 83 GLN A N 1
ATOM 680 C CA . GLN A 1 83 ? -0.803 24 2.477 1 89.31 83 GLN A CA 1
ATOM 681 C C . GLN A 1 83 ? -1.943 23.422 1.65 1 89.31 83 GLN A C 1
ATOM 683 O O . GLN A 1 83 ? -2.211 23.875 0.537 1 89.31 83 GLN A O 1
ATOM 688 N N . VAL A 1 84 ? -2.49 22.469 2.133 1 90.94 84 VAL A N 1
ATOM 689 C CA . VAL A 1 84 ? -3.697 21.891 1.551 1 90.94 84 VAL A CA 1
ATOM 690 C C . VAL A 1 84 ? -4.898 22.188 2.445 1 90.94 84 VAL A C 1
ATOM 692 O O . VAL A 1 84 ? -4.77 22.234 3.67 1 90.94 84 VAL A O 1
ATOM 695 N N . SER A 1 85 ? -6.031 22.391 1.809 1 90.44 85 SER A N 1
ATOM 696 C CA . SER A 1 85 ? -7.227 22.797 2.531 1 90.44 85 SER A CA 1
ATOM 697 C C . SER A 1 85 ? -7.664 21.734 3.533 1 90.44 85 SER A C 1
ATOM 699 O O . SER A 1 85 ? -7.66 20.547 3.219 1 90.44 85 SER A O 1
ATOM 701 N N . ALA A 1 86 ? -8.078 22.234 4.711 1 92.44 86 ALA A N 1
ATOM 702 C CA . ALA A 1 86 ? -8.609 21.328 5.734 1 92.44 86 ALA A CA 1
ATOM 703 C C . ALA A 1 86 ? -9.977 20.781 5.328 1 92.44 86 ALA A C 1
ATOM 705 O O . ALA A 1 86 ? -10.484 19.844 5.949 1 92.44 86 ALA A O 1
ATOM 706 N N . ASP A 1 87 ? -10.5 21.281 4.266 1 90.19 87 ASP A N 1
ATOM 707 C CA . ASP A 1 87 ? -11.766 20.781 3.73 1 90.19 87 ASP A CA 1
ATOM 708 C C . ASP A 1 87 ? -11.664 19.312 3.361 1 90.19 87 ASP A C 1
ATOM 710 O O . ASP A 1 87 ? -12.664 18.578 3.379 1 90.19 87 ASP A O 1
ATOM 714 N N . VAL A 1 88 ? -10.492 18.875 3.072 1 90.5 88 VAL A N 1
ATOM 715 C CA . VAL A 1 88 ? -10.266 17.484 2.74 1 90.5 88 VAL A CA 1
ATOM 716 C C . VAL A 1 88 ? -10.633 16.594 3.936 1 90.5 88 VAL A C 1
ATOM 718 O O . VAL A 1 88 ? -11.219 15.531 3.77 1 90.5 88 VAL A O 1
ATOM 721 N N . VAL A 1 89 ? -10.32 17.062 5.121 1 92.31 89 VAL A N 1
ATOM 722 C CA . VAL A 1 89 ? -10.625 16.297 6.332 1 92.31 89 VAL A CA 1
ATOM 723 C C . VAL A 1 89 ? -12.141 16.219 6.52 1 92.31 89 VAL A C 1
ATOM 725 O O . VAL A 1 89 ? -12.664 15.18 6.922 1 92.31 89 VAL A O 1
ATOM 728 N N . LYS A 1 90 ? -12.75 17.281 6.188 1 89.44 90 LYS A N 1
ATOM 729 C CA . LYS A 1 90 ? -14.211 17.281 6.23 1 89.44 90 LYS A CA 1
ATOM 730 C C . LYS A 1 90 ? -14.789 16.266 5.258 1 89.44 90 LYS A C 1
ATOM 732 O O . LYS A 1 90 ? -15.719 15.523 5.602 1 89.44 90 LYS A O 1
ATOM 737 N N . GLU A 1 91 ? -14.234 16.25 4.176 1 88 91 GLU A N 1
ATOM 738 C CA . GLU A 1 91 ? -14.672 15.297 3.154 1 88 91 GLU A CA 1
ATOM 739 C C . GLU A 1 91 ? -14.43 13.859 3.596 1 88 91 GLU A C 1
ATOM 741 O O . GLU A 1 91 ? -15.242 12.977 3.332 1 88 91 GLU A O 1
ATOM 746 N N . LEU A 1 92 ? -13.328 13.648 4.16 1 89.19 92 LEU A N 1
ATOM 747 C CA . LEU A 1 92 ? -13.016 12.312 4.664 1 89.19 92 LEU A CA 1
ATOM 748 C C . LEU A 1 92 ? -14.039 11.875 5.707 1 89.19 92 LEU A C 1
ATOM 750 O O . LEU A 1 92 ? -14.469 10.719 5.711 1 89.19 92 LEU A O 1
ATOM 754 N N . LEU A 1 93 ? -14.406 12.742 6.496 1 88.94 93 LEU A N 1
ATOM 755 C CA . LEU A 1 93 ? -15.391 12.453 7.531 1 88.94 93 LEU A CA 1
ATOM 756 C C . LEU A 1 93 ? -16.75 12.117 6.918 1 88.94 93 LEU A C 1
ATOM 758 O O . LEU A 1 93 ? -17.406 11.156 7.332 1 88.94 93 LEU A O 1
ATOM 762 N N . GLU A 1 94 ? -17.062 12.828 5.996 1 86.12 94 GLU A N 1
ATOM 763 C CA . GLU A 1 94 ? -18.359 12.664 5.352 1 86.12 94 GLU A CA 1
ATOM 764 C C . GLU A 1 94 ? -18.406 11.383 4.52 1 86.12 94 GLU A C 1
ATOM 766 O O . GLU A 1 94 ? -19.312 10.57 4.664 1 86.12 94 GLU A O 1
ATOM 771 N N . LYS A 1 95 ? -17.406 11.148 3.713 1 78 95 LYS A N 1
ATOM 772 C CA . LYS A 1 95 ? -17.344 10 2.816 1 78 95 LYS A CA 1
ATOM 773 C C . LYS A 1 95 ? -17.125 8.703 3.594 1 78 95 LYS A C 1
ATOM 775 O O . LYS A 1 95 ? -17.719 7.676 3.283 1 78 95 LYS A O 1
ATOM 780 N N . GLY A 1 96 ? -16.281 8.773 4.527 1 76.5 96 GLY A N 1
ATOM 781 C CA . GLY A 1 96 ? -16 7.594 5.324 1 76.5 96 GLY A CA 1
ATOM 782 C C . GLY A 1 96 ? -17.188 7.117 6.141 1 76.5 96 GLY A C 1
ATOM 783 O O . GLY A 1 96 ? -17.406 5.914 6.277 1 76.5 96 GLY A O 1
ATOM 784 N N . GLY A 1 97 ? -17.891 7.996 6.609 1 73.25 97 GLY A N 1
ATOM 785 C CA . GLY A 1 97 ? -19.094 7.664 7.348 1 73.25 97 GLY A CA 1
ATOM 786 C C . GLY A 1 97 ? -20.156 7.004 6.484 1 73.25 97 GLY A C 1
ATOM 787 O O . GLY A 1 97 ? -20.766 6.012 6.887 1 73.25 97 GLY A O 1
ATOM 788 N N . GLU A 1 98 ? -20.281 7.449 5.402 1 71.12 98 GLU A N 1
ATOM 789 C CA . GLU A 1 98 ? -21.312 6.977 4.492 1 71.12 98 GLU A CA 1
ATOM 790 C C . GLU A 1 98 ? -20.984 5.59 3.947 1 71.12 98 GLU A C 1
ATOM 792 O O . GLU A 1 98 ? -21.859 4.734 3.826 1 71.12 98 GLU A O 1
ATOM 797 N N . ALA A 1 99 ? -19.812 5.332 3.781 1 67.25 99 ALA A N 1
ATOM 798 C CA . ALA A 1 99 ? -19.406 4.098 3.111 1 67.25 99 ALA A CA 1
ATOM 799 C C . ALA A 1 99 ? -19.109 2.998 4.125 1 67.25 99 ALA A C 1
ATOM 801 O O . ALA A 1 99 ? -18.812 1.861 3.746 1 67.25 99 ALA A O 1
ATOM 802 N N . GLY A 1 100 ? -19.281 3.369 5.297 1 78 100 GLY A N 1
ATOM 803 C CA . GLY A 1 100 ? -18.938 2.391 6.316 1 78 100 GLY A CA 1
ATOM 804 C C . GLY A 1 100 ? -17.438 2.104 6.379 1 78 100 GLY A C 1
ATOM 805 O O . GLY A 1 100 ? -17.031 1.011 6.773 1 78 100 GLY A O 1
ATOM 806 N N . SER A 1 101 ? -16.719 3.035 5.969 1 79.94 101 SER A N 1
ATOM 807 C CA . SER A 1 101 ? -15.281 2.867 5.867 1 79.94 101 SER A CA 1
ATOM 808 C C . SER A 1 101 ? -14.625 2.893 7.242 1 79.94 101 SER A C 1
ATOM 810 O O . SER A 1 101 ? -13.484 2.441 7.402 1 79.94 101 SER A O 1
ATOM 812 N N . PHE A 1 102 ? -15.359 3.342 8.203 1 88.12 102 PHE A N 1
ATOM 813 C CA . PHE A 1 102 ? -14.789 3.506 9.539 1 88.12 102 PHE A CA 1
ATOM 814 C C . PHE A 1 102 ? -15.352 2.469 10.5 1 88.12 102 PHE A C 1
ATOM 816 O O . PHE A 1 102 ? -15.703 2.795 11.633 1 88.12 102 PHE A O 1
ATOM 823 N N . SER A 1 103 ? -15.445 1.328 10.008 1 87.88 103 SER A N 1
ATOM 824 C CA . SER A 1 103 ? -15.914 0.25 10.875 1 87.88 103 SER A CA 1
ATOM 825 C C . SER A 1 103 ? -14.805 -0.255 11.789 1 87.88 103 SER A C 1
ATOM 827 O O . SER A 1 103 ? -13.688 -0.5 11.336 1 87.88 103 SER A O 1
ATOM 829 N N . ILE A 1 104 ? -15.125 -0.448 13.094 1 87.56 104 ILE A N 1
ATOM 830 C CA . ILE A 1 104 ? -14.141 -0.954 14.039 1 87.56 104 ILE A CA 1
ATOM 831 C C . ILE A 1 104 ? -14.102 -2.479 13.977 1 87.56 104 ILE A C 1
ATOM 833 O O . ILE A 1 104 ? -13.273 -3.111 14.641 1 87.56 104 ILE A O 1
ATOM 837 N N . GLU A 1 105 ? -14.953 -3.053 13.148 1 84.56 105 GLU A N 1
ATOM 838 C CA . GLU A 1 105 ? -15.117 -4.504 13.133 1 84.56 105 GLU A CA 1
ATOM 839 C C . GLU A 1 105 ? -14.141 -5.16 12.156 1 84.56 105 GLU A C 1
ATOM 841 O O . GLU A 1 105 ? -14.039 -6.387 12.109 1 84.56 105 GLU A O 1
ATOM 846 N N . ASN A 1 106 ? -13.562 -4.445 11.383 1 80.06 106 ASN A N 1
ATOM 847 C CA . ASN A 1 106 ? -12.617 -5.027 10.43 1 80.06 106 ASN A CA 1
ATOM 848 C C . ASN A 1 106 ? -11.32 -4.223 10.359 1 80.06 106 ASN A C 1
ATOM 850 O O . ASN A 1 106 ? -11.273 -3.078 10.812 1 80.06 106 ASN A O 1
ATOM 854 N N . TYR A 1 107 ? -10.328 -4.805 9.867 1 79.81 107 TYR A N 1
ATOM 855 C CA . TYR A 1 107 ? -9 -4.211 9.805 1 79.81 107 TYR A CA 1
ATOM 856 C C . TYR A 1 107 ? -9.016 -2.918 9 1 79.81 107 TYR A C 1
ATOM 858 O O . TYR A 1 107 ? -8.414 -1.919 9.414 1 79.81 107 TYR A O 1
ATOM 866 N N . GLU A 1 108 ? -9.664 -2.936 7.844 1 80.06 108 GLU A N 1
ATOM 867 C CA . GLU A 1 108 ? -9.672 -1.778 6.953 1 80.06 108 GLU A CA 1
ATOM 868 C C . GLU A 1 108 ? -10.289 -0.561 7.637 1 80.06 108 GLU A C 1
ATOM 870 O O . GLU A 1 108 ? -9.82 0.564 7.449 1 80.06 108 GLU A O 1
ATOM 875 N N . GLY A 1 109 ? -11.336 -0.843 8.344 1 85.56 109 GLY A N 1
ATOM 876 C CA . GLY A 1 109 ? -11.984 0.24 9.062 1 85.56 109 GLY A CA 1
ATOM 877 C C . GLY A 1 109 ? -11.109 0.838 10.156 1 85.56 109 GLY A C 1
ATOM 878 O O . GLY A 1 109 ? -11.031 2.061 10.297 1 85.56 109 GLY A O 1
ATOM 879 N N . ILE A 1 110 ? -10.453 0.046 10.859 1 87.06 110 ILE A N 1
ATOM 880 C CA . ILE A 1 110 ? -9.562 0.509 11.922 1 87.06 110 ILE A CA 1
ATOM 881 C C . ILE A 1 110 ? -8.398 1.28 11.312 1 87.06 110 ILE A C 1
ATOM 883 O O . ILE A 1 110 ? -8.008 2.336 11.828 1 87.06 110 ILE A O 1
ATOM 887 N N . ALA A 1 111 ? -7.883 0.715 10.273 1 85.56 111 ALA A N 1
ATOM 888 C CA . ALA A 1 111 ? -6.797 1.398 9.578 1 85.56 111 ALA A CA 1
ATOM 889 C C . ALA A 1 111 ? -7.238 2.771 9.086 1 85.56 111 ALA A C 1
ATOM 891 O O . ALA A 1 111 ? -6.477 3.74 9.156 1 85.56 111 ALA A O 1
ATOM 892 N N . ALA A 1 112 ? -8.414 2.842 8.609 1 87.88 112 ALA A N 1
ATOM 893 C CA . ALA A 1 112 ? -8.961 4.109 8.125 1 87.88 112 ALA A CA 1
ATOM 894 C C . ALA A 1 112 ? -9.133 5.102 9.273 1 87.88 112 ALA A C 1
ATOM 896 O O . ALA A 1 112 ? -8.852 6.289 9.117 1 87.88 112 ALA A O 1
ATOM 897 N N . LEU A 1 113 ? -9.609 4.605 10.391 1 90.88 113 LEU A N 1
ATOM 898 C CA . LEU A 1 113 ? -9.766 5.445 11.57 1 90.88 113 LEU A CA 1
ATOM 899 C C . LEU A 1 113 ? -8.422 5.98 12.039 1 90.88 113 LEU A C 1
ATOM 901 O O . LEU A 1 113 ? -8.297 7.164 12.375 1 90.88 113 LEU A O 1
ATOM 905 N N . LEU A 1 114 ? -7.496 5.129 12.055 1 90.69 114 LEU A N 1
ATOM 906 C CA . LEU A 1 114 ? -6.152 5.539 12.453 1 90.69 114 LEU A CA 1
ATOM 907 C C . LEU A 1 114 ? -5.609 6.609 11.508 1 90.69 114 LEU A C 1
ATOM 909 O O . LEU A 1 114 ? -5.02 7.594 11.953 1 90.69 114 LEU A O 1
ATOM 913 N N . ASN A 1 115 ? -5.812 6.375 10.289 1 89 115 ASN A N 1
ATOM 914 C CA . ASN A 1 115 ? -5.379 7.344 9.289 1 89 115 ASN A CA 1
ATOM 915 C C . ASN A 1 115 ? -6.055 8.695 9.484 1 89 115 ASN A C 1
ATOM 917 O O . ASN A 1 115 ? -5.41 9.742 9.375 1 89 115 ASN A O 1
ATOM 921 N N . LEU A 1 116 ? -7.328 8.664 9.688 1 91.56 116 LEU A N 1
ATOM 922 C CA . LEU A 1 116 ? -8.07 9.891 9.945 1 91.56 116 LEU A CA 1
ATOM 923 C C . LEU A 1 116 ? -7.508 10.617 11.164 1 91.56 116 LEU A C 1
ATOM 925 O O . LEU A 1 116 ? -7.348 11.836 11.148 1 91.56 116 LEU A O 1
ATOM 929 N N . TYR A 1 117 ? -7.254 9.945 12.18 1 93.5 117 TYR A N 1
ATOM 930 C CA . TYR A 1 117 ? -6.676 10.539 13.375 1 93.5 117 TYR A CA 1
ATOM 931 C C . TYR A 1 117 ? -5.34 11.203 13.07 1 93.5 117 TYR A C 1
ATOM 933 O O . TYR A 1 117 ? -5.094 12.336 13.484 1 93.5 117 TYR A O 1
ATOM 941 N N . ARG A 1 118 ? -4.562 10.5 12.391 1 91.06 118 ARG A N 1
ATOM 942 C CA . ARG A 1 118 ? -3.264 11.039 12.008 1 91.06 118 ARG A CA 1
ATOM 943 C C . ARG A 1 118 ? -3.422 12.305 11.172 1 91.06 118 ARG A C 1
ATOM 945 O O . ARG A 1 118 ? -2.66 13.258 11.336 1 91.06 118 ARG A O 1
ATOM 952 N N . CYS A 1 119 ? -4.289 12.242 10.289 1 92.81 119 CYS A N 1
ATOM 953 C CA . CYS A 1 119 ? -4.582 13.438 9.508 1 92.81 119 CYS A CA 1
ATOM 954 C C . CYS A 1 119 ? -4.93 14.617 10.414 1 92.81 119 CYS A C 1
ATOM 956 O O . CYS A 1 119 ? -4.426 15.727 10.219 1 92.81 119 CYS A O 1
ATOM 958 N N . SER A 1 120 ? -5.777 14.391 11.375 1 93.56 120 SER A N 1
ATOM 959 C CA . SER A 1 120 ? -6.246 15.438 12.281 1 93.56 120 SER A CA 1
ATOM 960 C C . SER A 1 120 ? -5.094 16.047 13.07 1 93.56 120 SER A C 1
ATOM 962 O O . SER A 1 120 ? -5.199 17.156 13.578 1 93.56 120 SER A O 1
ATOM 964 N N . GLN A 1 121 ? -3.99 15.328 13.188 1 92.81 121 GLN A N 1
ATOM 965 C CA . GLN A 1 121 ? -2.84 15.781 13.961 1 92.81 121 GLN A CA 1
ATOM 966 C C . GLN A 1 121 ? -1.934 16.688 13.125 1 92.81 121 GLN A C 1
ATOM 968 O O . GLN A 1 121 ? -0.967 17.25 13.641 1 92.81 121 GLN A O 1
ATOM 973 N N . THR A 1 122 ? -2.232 16.844 11.898 1 92.06 122 THR A N 1
ATOM 974 C CA . THR A 1 122 ? -1.357 17.609 11.023 1 92.06 122 THR A CA 1
ATOM 975 C C . THR A 1 122 ? -1.987 18.953 10.672 1 92.06 122 THR A C 1
ATOM 977 O O . THR A 1 122 ? -1.589 19.609 9.703 1 92.06 122 THR A O 1
ATOM 980 N N . GLY A 1 123 ? -2.967 19.359 11.43 1 89.94 123 GLY A N 1
ATOM 981 C CA . GLY A 1 123 ? -3.66 20.609 11.164 1 89.94 123 GLY A CA 1
ATOM 982 C C . GLY A 1 123 ? -2.859 21.828 11.578 1 89.94 123 GLY A C 1
ATOM 983 O O . GLY A 1 123 ? -2.01 21.75 12.461 1 89.94 123 GLY A O 1
ATOM 984 N N . PHE A 1 124 ? -3.201 22.906 10.875 1 89.06 124 PHE A N 1
ATOM 985 C CA . PHE A 1 124 ? -2.658 24.203 11.266 1 89.06 124 PHE A CA 1
ATOM 986 C C . PHE A 1 124 ? -3.5 24.828 12.375 1 89.06 124 PHE A C 1
ATOM 988 O O . PHE A 1 124 ? -4.66 24.453 12.562 1 89.06 124 PHE A O 1
ATOM 995 N N . PRO A 1 125 ? -2.953 25.797 13.102 1 86.31 125 PRO A N 1
ATOM 996 C CA . PRO A 1 125 ? -3.652 26.406 14.234 1 86.31 125 PRO A CA 1
ATOM 997 C C . PRO A 1 125 ? -5.02 26.969 13.844 1 86.31 125 PRO A C 1
ATOM 999 O O . PRO A 1 125 ? -5.973 26.875 14.617 1 86.31 125 PRO A O 1
ATOM 1002 N N . PHE A 1 126 ? -5.148 27.562 12.656 1 87.88 126 PHE A N 1
ATOM 1003 C CA . PHE A 1 126 ? -6.395 28.203 12.258 1 87.88 126 PHE A CA 1
ATOM 1004 C C . PHE A 1 126 ? -7.426 27.172 11.828 1 87.88 126 PHE A C 1
ATOM 1006 O O . PHE A 1 126 ? -8.57 27.5 11.531 1 87.88 126 PHE A O 1
ATOM 1013 N N . GLU A 1 127 ? -6.973 25.938 11.766 1 91.19 127 GLU A N 1
ATOM 1014 C CA . GLU A 1 127 ? -7.844 24.844 11.344 1 91.19 127 GLU A CA 1
ATOM 1015 C C . GLU A 1 127 ? -8.273 23.984 12.531 1 91.19 127 GLU A C 1
ATOM 1017 O O . GLU A 1 127 ? -8.633 22.828 12.375 1 91.19 127 GLU A O 1
ATOM 1022 N N . SER A 1 128 ? -8.375 24.516 13.656 1 88.94 128 SER A N 1
ATOM 1023 C CA . SER A 1 128 ? -8.523 23.797 14.914 1 88.94 128 SER A CA 1
ATOM 1024 C C . SER A 1 128 ? -9.891 23.125 15.008 1 88.94 128 SER A C 1
ATOM 1026 O O . SER A 1 128 ? -10.008 22 15.492 1 88.94 128 SER A O 1
ATOM 1028 N N . HIS A 1 129 ? -10.883 23.734 14.516 1 92.19 129 HIS A N 1
ATOM 1029 C CA . HIS A 1 129 ? -12.227 23.203 14.688 1 92.19 129 HIS A CA 1
ATOM 1030 C C . HIS A 1 129 ? -12.391 21.859 13.961 1 92.19 129 HIS A C 1
ATOM 1032 O O . HIS A 1 129 ? -12.727 20.859 14.586 1 92.19 129 HIS A O 1
ATOM 1038 N N . ILE A 1 130 ? -12.125 21.859 12.719 1 93.06 130 ILE A N 1
ATOM 1039 C CA . ILE A 1 130 ? -12.336 20.656 11.914 1 93.06 130 ILE A CA 1
ATOM 1040 C C . ILE A 1 130 ? -11.352 19.578 12.344 1 93.06 130 ILE A C 1
ATOM 1042 O O . ILE A 1 130 ? -11.695 18.391 12.367 1 93.06 130 ILE A O 1
ATOM 1046 N N . MET A 1 131 ? -10.188 19.906 12.703 1 93.81 131 MET A N 1
ATOM 1047 C CA . MET A 1 131 ? -9.18 18.938 13.148 1 93.81 131 MET A CA 1
ATOM 1048 C C . MET A 1 131 ? -9.586 18.281 14.461 1 93.81 131 MET A C 1
ATOM 1050 O O . MET A 1 131 ? -9.445 17.078 14.633 1 93.81 131 MET A O 1
ATOM 1054 N N . ARG A 1 132 ? -10.117 19.109 15.305 1 93.56 132 ARG A N 1
ATOM 1055 C CA . ARG A 1 132 ? -10.586 18.578 16.578 1 93.56 132 ARG A CA 1
ATOM 1056 C C . ARG A 1 132 ? -11.766 17.625 16.391 1 93.56 132 ARG A C 1
ATOM 1058 O O . ARG A 1 132 ? -11.844 16.594 17.047 1 93.56 132 ARG A O 1
ATOM 1065 N N . GLU A 1 133 ? -12.609 18.047 15.555 1 94.44 133 GLU A N 1
ATOM 1066 C CA . GLU A 1 133 ? -13.758 17.188 15.266 1 94.44 133 GLU A CA 1
ATOM 1067 C C . GLU A 1 133 ? -13.312 15.828 14.734 1 94.44 133 GLU A C 1
ATOM 1069 O O . GLU A 1 133 ? -13.805 14.789 15.188 1 94.44 133 GLU A O 1
ATOM 1074 N N . ALA A 1 134 ? -12.453 15.867 13.773 1 94.12 134 ALA A N 1
ATOM 1075 C CA . ALA A 1 134 ? -11.953 14.633 13.172 1 94.12 134 ALA A CA 1
ATOM 1076 C C . ALA A 1 134 ? -11.211 13.781 14.203 1 94.12 134 ALA A C 1
ATOM 1078 O O . ALA A 1 134 ? -11.398 12.562 14.266 1 94.12 134 ALA A O 1
ATOM 1079 N N . ALA A 1 135 ? -10.391 14.406 14.992 1 94.62 135 ALA A N 1
ATOM 1080 C CA . ALA A 1 135 ? -9.633 13.711 16.031 1 94.62 135 ALA A CA 1
ATOM 1081 C C . ALA A 1 135 ? -10.57 13.023 17.031 1 94.62 135 ALA A C 1
ATOM 1083 O O . ALA A 1 135 ? -10.383 11.852 17.359 1 94.62 135 ALA A O 1
ATOM 1084 N N . THR A 1 136 ? -11.57 13.766 17.469 1 94.81 136 THR A N 1
ATOM 1085 C CA . THR A 1 136 ? -12.523 13.227 18.438 1 94.81 136 THR A CA 1
ATOM 1086 C C . THR A 1 136 ? -13.289 12.047 17.844 1 94.81 136 THR A C 1
ATOM 1088 O O . THR A 1 136 ? -13.477 11.031 18.516 1 94.81 136 THR A O 1
ATOM 1091 N N . PHE A 1 137 ? -13.734 12.258 16.656 1 94.56 137 PHE A N 1
ATOM 1092 C CA . PHE A 1 137 ? -14.445 11.195 15.961 1 94.56 137 PHE A CA 1
ATOM 1093 C C . PHE A 1 137 ? -13.609 9.93 15.898 1 94.56 137 PHE A C 1
ATOM 1095 O O . PHE A 1 137 ? -14.07 8.852 16.281 1 94.56 137 PHE A O 1
ATOM 1102 N N . ALA A 1 138 ? -12.43 10.023 15.367 1 94.44 138 ALA A N 1
ATOM 1103 C CA . ALA A 1 138 ? -11.555 8.867 15.172 1 94.44 138 ALA A CA 1
ATOM 1104 C C . ALA A 1 138 ? -11.117 8.273 16.5 1 94.44 138 ALA A C 1
ATOM 1106 O O . ALA A 1 138 ? -11.18 7.059 16.703 1 94.44 138 ALA A O 1
ATOM 1107 N N . GLU A 1 139 ? -10.742 9.109 17.406 1 95.19 139 GLU A N 1
ATOM 1108 C CA . GLU A 1 139 ? -10.234 8.656 18.688 1 95.19 139 GLU A CA 1
ATOM 1109 C C . GLU A 1 139 ? -11.305 7.887 19.469 1 95.19 139 GLU A C 1
ATOM 1111 O O . GLU A 1 139 ? -11.016 6.848 20.062 1 95.19 139 GLU A O 1
ATOM 1116 N N . SER A 1 140 ? -12.445 8.43 19.547 1 94.88 140 SER A N 1
ATOM 1117 C CA . SER A 1 140 ? -13.531 7.77 20.266 1 94.88 140 SER A CA 1
ATOM 1118 C C . SER A 1 140 ? -13.766 6.359 19.734 1 94.88 140 SER A C 1
ATOM 1120 O O . SER A 1 140 ? -13.945 5.422 20.516 1 94.88 140 SER A O 1
ATOM 1122 N N . ARG A 1 141 ? -13.758 6.176 18.531 1 92.94 141 ARG A N 1
ATOM 1123 C CA . ARG A 1 141 ? -14 4.883 17.906 1 92.94 141 ARG A CA 1
ATOM 1124 C C . ARG A 1 141 ? -12.812 3.949 18.094 1 92.94 141 ARG A C 1
ATOM 1126 O O . ARG A 1 141 ? -12.992 2.746 18.297 1 92.94 141 ARG A O 1
ATOM 1133 N N . LEU A 1 142 ? -11.648 4.5 17.953 1 93.44 142 LEU A N 1
ATOM 1134 C CA . LEU A 1 142 ? -10.445 3.699 18.188 1 93.44 142 LEU A CA 1
ATOM 1135 C C . LEU A 1 142 ? -10.391 3.221 19.641 1 93.44 142 LEU A C 1
ATOM 1137 O O . LEU A 1 142 ? -10.031 2.07 19.906 1 93.44 142 LEU A O 1
ATOM 1141 N N . ARG A 1 143 ? -10.812 4.043 20.516 1 93.12 143 ARG A N 1
ATOM 1142 C CA . ARG A 1 143 ? -10.883 3.658 21.922 1 93.12 143 ARG A CA 1
ATOM 1143 C C . ARG A 1 143 ? -11.938 2.582 22.156 1 93.12 143 ARG A C 1
ATOM 1145 O O . ARG A 1 143 ? -11.734 1.66 22.953 1 93.12 143 ARG A O 1
ATOM 1152 N N . ARG A 1 144 ? -13.016 2.807 21.5 1 92.56 144 ARG A N 1
ATOM 1153 C CA . ARG A 1 144 ? -14.055 1.789 21.578 1 92.56 144 ARG A CA 1
ATOM 1154 C C . ARG A 1 144 ? -13.547 0.443 21.078 1 92.56 144 ARG A C 1
ATOM 1156 O O . ARG A 1 144 ? -13.82 -0.597 21.672 1 92.56 144 ARG A O 1
ATOM 1163 N N . ALA A 1 145 ? -12.844 0.468 20 1 90.94 145 ALA A N 1
ATOM 1164 C CA . ALA A 1 145 ? -12.273 -0.76 19.453 1 90.94 145 ALA A CA 1
ATOM 1165 C C . ALA A 1 145 ? -11.336 -1.421 20.453 1 90.94 145 ALA A C 1
ATOM 1167 O O . ALA A 1 145 ? -11.305 -2.646 20.578 1 90.94 145 ALA A O 1
ATOM 1168 N N . LEU A 1 146 ? -10.57 -0.649 21.125 1 89.19 146 LEU A N 1
ATOM 1169 C CA . LEU A 1 146 ? -9.641 -1.149 22.141 1 89.19 146 LEU A CA 1
ATOM 1170 C C . LEU A 1 146 ? -10.391 -1.746 23.328 1 89.19 146 LEU A C 1
ATOM 1172 O O . LEU A 1 146 ? -10.047 -2.824 23.812 1 89.19 146 LEU A O 1
ATOM 1176 N N . LEU A 1 147 ? -11.383 -1.057 23.719 1 90.12 147 LEU A N 1
ATOM 1177 C CA . LEU A 1 147 ? -12.18 -1.487 24.859 1 90.12 147 LEU A CA 1
ATOM 1178 C C . LEU A 1 147 ? -12.891 -2.801 24.562 1 90.12 147 LEU A C 1
ATOM 1180 O O . LEU A 1 147 ? -12.961 -3.682 25.422 1 90.12 147 LEU A O 1
ATOM 1184 N N . LEU A 1 148 ? -13.383 -2.928 23.359 1 90.88 148 LEU A N 1
ATOM 1185 C CA . LEU A 1 148 ? -14.141 -4.113 22.969 1 90.88 148 LEU A CA 1
ATOM 1186 C C . LEU A 1 148 ? -13.203 -5.25 22.578 1 90.88 148 LEU A C 1
ATOM 1188 O O . LEU A 1 148 ? -13.656 -6.352 22.25 1 90.88 148 LEU A O 1
ATOM 1192 N N . GLU A 1 149 ? -11.945 -4.98 22.656 1 83.94 149 GLU A N 1
ATOM 1193 C CA . GLU A 1 149 ? -10.945 -5.969 22.266 1 83.94 149 GLU A CA 1
ATOM 1194 C C . GLU A 1 149 ? -11.258 -6.555 20.891 1 83.94 149 GLU A C 1
ATOM 1196 O O . GLU A 1 149 ? -11.312 -7.777 20.734 1 83.94 149 GLU A O 1
ATOM 1201 N N . GLU A 1 150 ? -11.477 -5.68 19.984 1 84.12 150 GLU A N 1
ATOM 1202 C CA . GLU A 1 150 ? -11.773 -6.109 18.625 1 84.12 150 GLU A CA 1
ATOM 1203 C C . GLU A 1 150 ? -10.695 -7.039 18.078 1 84.12 150 GLU A C 1
ATOM 1205 O O . GLU A 1 150 ? -9.5 -6.734 18.172 1 84.12 150 GLU A O 1
ATOM 1210 N N . PRO A 1 151 ? -11.047 -8.211 17.578 1 77.69 151 PRO A N 1
ATOM 1211 C CA . PRO A 1 151 ? -10.102 -9.25 17.172 1 77.69 151 PRO A CA 1
ATOM 1212 C C . PRO A 1 151 ? -9.047 -8.734 16.188 1 77.69 151 PRO A C 1
ATOM 1214 O O . PRO A 1 151 ? -7.898 -9.188 16.219 1 77.69 151 PRO A O 1
ATOM 1217 N N . HIS A 1 152 ? -9.43 -7.844 15.438 1 74.44 152 HIS A N 1
ATOM 1218 C CA . HIS A 1 152 ? -8.523 -7.363 14.406 1 74.44 152 HIS A CA 1
ATOM 1219 C C . HIS A 1 152 ? -7.414 -6.504 15.008 1 74.44 152 HIS A C 1
ATOM 1221 O O . HIS A 1 152 ? -6.367 -6.309 14.383 1 74.44 152 HIS A O 1
ATOM 1227 N N . LEU A 1 153 ? -7.664 -6.004 16.094 1 76.5 153 LEU A N 1
ATOM 1228 C CA . LEU A 1 153 ? -6.602 -5.277 16.781 1 76.5 153 LEU A CA 1
ATOM 1229 C C . LEU A 1 153 ? -5.547 -6.238 17.312 1 76.5 153 LEU A C 1
ATOM 1231 O O . LEU A 1 153 ? -4.352 -5.953 17.25 1 76.5 153 LEU A O 1
ATOM 1235 N N . GLU A 1 154 ? -5.992 -7.258 17.844 1 65.19 154 GLU A N 1
ATOM 1236 C CA . GLU A 1 154 ? -5.121 -8.211 18.516 1 65.19 154 GLU A CA 1
ATOM 1237 C C . GLU A 1 154 ? -4.281 -9 17.516 1 65.19 154 GLU A C 1
ATOM 1239 O O . GLU A 1 154 ? -3.092 -9.234 17.75 1 65.19 154 GLU A O 1
ATOM 1244 N N . THR A 1 155 ? -4.898 -9.344 16.562 1 61.34 155 THR A N 1
ATOM 1245 C CA . THR A 1 155 ? -4.238 -10.227 15.602 1 61.34 155 THR A CA 1
ATOM 1246 C C . THR A 1 155 ? -3.219 -9.453 14.773 1 61.34 155 THR A C 1
ATOM 1248 O O . THR A 1 155 ? -2.246 -10.031 14.281 1 61.34 155 THR A O 1
ATOM 1251 N N . ASN A 1 156 ? -3.342 -8.172 14.844 1 61.62 156 ASN A N 1
ATOM 1252 C CA . ASN A 1 156 ? -2.58 -7.465 13.828 1 61.62 156 ASN A CA 1
ATOM 1253 C C . ASN A 1 156 ? -1.598 -6.477 14.445 1 61.62 156 ASN A C 1
ATOM 1255 O O . ASN A 1 156 ? -0.879 -5.777 13.727 1 61.62 156 ASN A O 1
ATOM 1259 N N . ASN A 1 157 ? -1.297 -6.578 15.633 1 68.62 157 ASN A N 1
ATOM 1260 C CA . ASN A 1 157 ? -0.453 -5.625 16.344 1 68.62 157 ASN A CA 1
ATOM 1261 C C . ASN A 1 157 ? -0.938 -4.191 16.156 1 68.62 157 ASN A C 1
ATOM 1263 O O . ASN A 1 157 ? -0.194 -3.24 16.406 1 68.62 157 ASN A O 1
ATOM 1267 N N . MET A 1 158 ? -2.002 -4.086 15.562 1 76.75 158 MET A N 1
ATOM 1268 C CA . MET A 1 158 ? -2.637 -2.785 15.375 1 76.75 158 MET A CA 1
ATOM 1269 C C . MET A 1 158 ? -2.959 -2.143 16.719 1 76.75 158 MET A C 1
ATOM 1271 O O . MET A 1 158 ? -2.992 -0.917 16.844 1 76.75 158 MET A O 1
ATOM 1275 N N . ARG A 1 159 ? -3.1 -3.018 17.625 1 82.12 159 ARG A N 1
ATOM 1276 C CA . ARG A 1 159 ? -3.4 -2.529 18.969 1 82.12 159 ARG A CA 1
ATOM 1277 C C . ARG A 1 159 ? -2.326 -1.562 19.453 1 82.12 159 ARG A C 1
ATOM 1279 O O . ARG A 1 159 ? -2.639 -0.475 19.953 1 82.12 159 ARG A O 1
ATOM 1286 N N . LYS A 1 160 ? -1.14 -1.987 19.312 1 80.69 160 LYS A N 1
ATOM 1287 C CA . LYS A 1 160 ? -0.023 -1.151 19.75 1 80.69 160 LYS A CA 1
ATOM 1288 C C . LYS A 1 160 ? 0.011 0.164 18.984 1 80.69 160 LYS A C 1
ATOM 1290 O O . LYS A 1 160 ? 0.232 1.227 19.562 1 80.69 160 LYS A O 1
ATOM 1295 N N . GLU A 1 161 ? -0.157 0.077 17.719 1 81.62 161 GLU A N 1
ATOM 1296 C CA . GLU A 1 161 ? -0.155 1.274 16.891 1 81.62 161 GLU A CA 1
ATOM 1297 C C . GLU A 1 161 ? -1.266 2.236 17.297 1 81.62 161 GLU A C 1
ATOM 1299 O O . GLU A 1 161 ? -1.05 3.449 17.375 1 81.62 161 GLU A O 1
ATOM 1304 N N . VAL A 1 162 ? -2.418 1.688 17.484 1 86.69 162 VAL A N 1
ATOM 1305 C CA . VAL A 1 162 ? -3.566 2.492 17.906 1 86.69 162 VAL A CA 1
ATOM 1306 C C . VAL A 1 162 ? -3.283 3.145 19.25 1 86.69 162 VAL A C 1
ATOM 1308 O O . VAL A 1 162 ? -3.488 4.348 19.422 1 86.69 162 VAL A O 1
ATOM 1311 N N . GLN A 1 163 ? -2.77 2.383 20.109 1 86.5 163 GLN A N 1
ATOM 1312 C CA . GLN A 1 163 ? -2.475 2.879 21.453 1 86.5 163 GLN A CA 1
ATOM 1313 C C . GLN A 1 163 ? -1.435 3.994 21.406 1 86.5 163 GLN A C 1
ATOM 1315 O O . GLN A 1 163 ? -1.576 5.012 22.078 1 86.5 163 GLN A O 1
ATOM 1320 N N . LEU A 1 164 ? -0.444 3.822 20.594 1 83.38 164 LEU A N 1
ATOM 1321 C CA . LEU A 1 164 ? 0.617 4.816 20.484 1 83.38 164 LEU A CA 1
ATOM 1322 C C . LEU A 1 164 ? 0.093 6.098 19.844 1 83.38 164 LEU A C 1
ATOM 1324 O O . LEU A 1 164 ? 0.524 7.195 20.203 1 83.38 164 LEU A O 1
ATOM 1328 N N . SER A 1 165 ? -0.748 5.965 18.984 1 85.38 165 SER A N 1
ATOM 1329 C CA . SER A 1 165 ? -1.256 7.121 18.25 1 85.38 165 SER A CA 1
ATOM 1330 C C . SER A 1 165 ? -2.18 7.961 19.125 1 85.38 165 SER A C 1
ATOM 1332 O O . SER A 1 165 ? -2.084 9.188 19.141 1 85.38 165 SER A O 1
ATOM 1334 N N . ILE A 1 166 ? -3.053 7.348 19.844 1 85.56 166 ILE A N 1
ATOM 1335 C CA . ILE A 1 166 ? -4.066 8.109 20.562 1 85.56 166 ILE A CA 1
ATOM 1336 C C . ILE A 1 166 ? -3.562 8.422 21.969 1 85.56 166 ILE A C 1
ATOM 1338 O O . ILE A 1 166 ? -4.023 9.367 22.609 1 85.56 166 ILE A O 1
ATOM 1342 N N . HIS A 1 167 ? -2.744 7.527 22.609 1 70.5 167 HIS A N 1
ATOM 1343 C CA . HIS A 1 167 ? -2.291 7.75 23.984 1 70.5 167 HIS A CA 1
ATOM 1344 C C . HIS A 1 167 ? -1.158 8.766 24.031 1 70.5 167 HIS A C 1
ATOM 1346 O O . HIS A 1 167 ? -0.932 9.406 25.062 1 70.5 167 HIS A O 1
ATOM 1352 N N . ALA A 1 168 ? -0.152 8.75 23.062 1 55.31 168 ALA A N 1
ATOM 1353 C CA . ALA A 1 168 ? 0.855 9.797 23.156 1 55.31 168 ALA A CA 1
ATOM 1354 C C . ALA A 1 168 ? 0.225 11.125 23.594 1 55.31 168 ALA A C 1
ATOM 1356 O O . ALA A 1 168 ? 0.873 11.938 24.25 1 55.31 168 ALA A O 1
ATOM 1357 N N . LYS A 1 169 ? -1.021 11.344 23.312 1 52.97 169 LYS A N 1
ATOM 1358 C CA . LYS A 1 169 ? -1.612 12.594 23.781 1 52.97 169 LYS A CA 1
ATOM 1359 C C . LYS A 1 169 ? -2.096 12.477 25.219 1 52.97 169 LYS A C 1
ATOM 1361 O O . LYS A 1 169 ? -2.434 13.477 25.859 1 52.97 169 LYS A O 1
ATOM 1366 N N . ASP A 1 170 ? -2.387 11.102 25.562 1 47.72 170 ASP A N 1
ATOM 1367 C CA . ASP A 1 170 ? -2.715 11.055 26.984 1 47.72 170 ASP A CA 1
ATOM 1368 C C . ASP A 1 170 ? -1.472 11.273 27.844 1 47.72 170 ASP A C 1
ATOM 1370 O O . ASP A 1 170 ? -0.396 10.758 27.531 1 47.72 170 ASP A O 1
ATO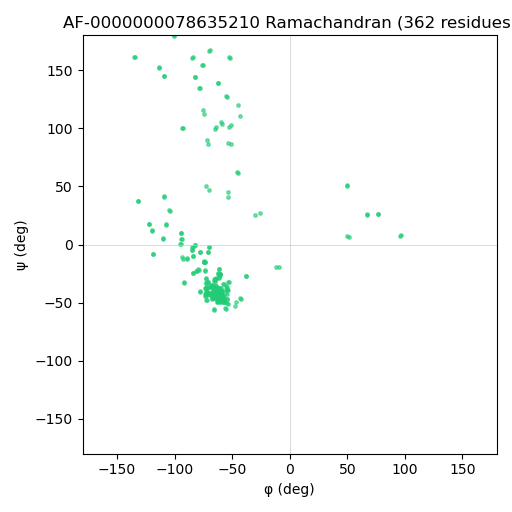M 1374 N N . GLY A 1 171 ? -0.997 12.281 28.266 1 36.22 171 GLY A N 1
ATOM 1375 C CA . GLY A 1 171 ? -0.034 12.625 29.297 1 36.22 171 GLY A CA 1
ATOM 1376 C C . GLY A 1 171 ? 0.31 11.469 30.219 1 36.22 171 GLY A C 1
ATOM 1377 O O . GLY A 1 171 ? 1.017 11.641 31.203 1 36.22 171 GLY A O 1
ATOM 1378 N N . ASP A 1 172 ? -0.458 10.359 30.359 1 38.25 172 ASP A N 1
ATOM 1379 C CA . ASP A 1 172 ? -0.009 9.383 31.344 1 38.25 172 ASP A CA 1
ATOM 1380 C C . ASP A 1 172 ? 1.188 8.586 30.812 1 38.25 172 ASP A C 1
ATOM 1382 O O . ASP A 1 172 ? 1.249 8.258 29.641 1 38.25 172 ASP A O 1
ATOM 1386 N N . GLY A 1 173 ? 2.455 8.633 31.375 1 33.09 173 GLY A N 1
ATOM 1387 C CA . GLY A 1 173 ? 3.816 8.125 31.391 1 33.09 173 GLY A CA 1
ATOM 1388 C C . GLY A 1 173 ? 3.914 6.672 30.969 1 33.09 173 GLY A C 1
ATOM 1389 O O . GLY A 1 173 ? 4.293 5.809 31.75 1 33.09 173 GLY A O 1
ATOM 1390 N N . PHE A 1 174 ? 3.186 6.031 30.281 1 35.84 174 PHE A N 1
ATOM 1391 C CA . PHE A 1 174 ? 3.766 4.707 30.094 1 35.84 174 PHE A CA 1
ATOM 1392 C C . PHE A 1 174 ? 5.086 4.793 29.344 1 35.84 174 PHE A C 1
ATOM 1394 O O . PHE A 1 174 ? 5.148 5.355 28.25 1 35.84 174 PHE A O 1
ATOM 1401 N N . SER A 1 175 ? 6.297 4.715 30 1 29.39 175 SER A N 1
ATOM 1402 C CA . SER A 1 175 ? 7.676 4.574 29.547 1 29.39 175 SER A CA 1
ATOM 1403 C C . SER A 1 175 ? 7.801 3.494 28.469 1 29.39 175 SER A C 1
ATOM 1405 O O . SER A 1 175 ? 7.652 2.305 28.766 1 29.39 175 SER A O 1
ATOM 1407 N N . VAL A 1 176 ? 7.316 3.525 27.5 1 34.25 176 VAL A N 1
ATOM 1408 C CA . VAL A 1 176 ? 7.848 2.521 26.578 1 34.25 176 VAL A CA 1
ATOM 1409 C C . VAL A 1 176 ? 9.344 2.742 26.391 1 34.25 176 VAL A C 1
ATOM 1411 O O . VAL A 1 176 ? 9.781 3.854 26.078 1 34.25 176 VAL A O 1
ATOM 1414 N N . ASP A 1 177 ? 10.172 1.914 27.031 1 28.94 177 ASP A N 1
ATOM 1415 C CA . ASP A 1 177 ? 11.625 1.869 26.875 1 28.94 177 ASP A CA 1
ATOM 1416 C C . ASP A 1 177 ? 12.023 1.772 25.406 1 28.94 177 ASP A C 1
ATOM 1418 O O . ASP A 1 177 ? 11.578 0.874 24.703 1 28.94 177 ASP A O 1
ATOM 1422 N N . PRO A 1 178 ? 12.453 2.838 24.828 1 27.48 178 PRO A N 1
ATOM 1423 C CA . PRO A 1 178 ? 12.93 2.967 23.453 1 27.48 178 PRO A CA 1
ATOM 1424 C C . PRO A 1 178 ? 13.922 1.871 23.062 1 27.48 178 PRO A C 1
ATOM 1426 O O . PRO A 1 178 ? 14.039 1.522 21.891 1 27.48 178 PRO A O 1
ATOM 1429 N N . ASN A 1 179 ? 15.008 1.715 23.906 1 26.91 179 ASN A N 1
ATOM 1430 C CA . ASN A 1 179 ? 16.312 1.159 23.578 1 26.91 179 ASN A CA 1
ATOM 1431 C C . ASN A 1 179 ? 16.25 -0.353 23.391 1 26.91 179 ASN A C 1
ATOM 1433 O O . ASN A 1 179 ? 16.281 -1.109 24.359 1 26.91 179 ASN A O 1
ATOM 1437 N N . PRO A 1 180 ? 15.477 -0.986 22.703 1 28.98 180 PRO A N 1
ATOM 1438 C CA . PRO A 1 180 ? 15.836 -2.4 22.828 1 28.98 180 PRO A CA 1
ATOM 1439 C C . PRO A 1 180 ? 17.312 -2.664 22.516 1 28.98 180 PRO A C 1
ATOM 1441 O O . PRO A 1 180 ? 17.672 -2.863 21.359 1 28.98 180 PRO A O 1
ATOM 1444 N N . ASN A 1 181 ? 18.266 -1.758 22.984 1 20.83 181 ASN A N 1
ATOM 1445 C CA . ASN A 1 181 ? 19.672 -2.129 23 1 20.83 181 ASN A CA 1
ATOM 1446 C C . ASN A 1 181 ? 19.906 -3.438 23.734 1 20.83 181 ASN A C 1
ATOM 1448 O O . ASN A 1 181 ? 19.594 -3.545 24.922 1 20.83 181 ASN A O 1
ATOM 1452 N N . PRO A 1 182 ? 19.875 -4.648 23.297 1 23.14 182 PRO A N 1
ATOM 1453 C CA . PRO A 1 182 ? 20.594 -5.48 24.266 1 23.14 182 PRO A CA 1
ATOM 1454 C C . PRO A 1 182 ? 21.906 -4.855 24.719 1 23.14 182 PRO A C 1
ATOM 1456 O O . PRO A 1 182 ? 22.609 -4.219 23.906 1 23.14 182 PRO A O 1
ATOM 1459 N N . LEU A 1 183 ? 22.156 -4.555 26 1 17.86 183 LEU A N 1
ATOM 1460 C CA . LEU A 1 183 ? 23.5 -4.762 26.516 1 17.86 183 LEU A CA 1
ATOM 1461 C C . LEU A 1 183 ? 24.031 -6.133 26.125 1 17.86 183 LEU A C 1
ATOM 1463 O O . LEU A 1 183 ? 23.281 -7.113 26.125 1 17.86 183 LEU A O 1
ATOM 1467 N N . MET B 1 1 ? 30.375 8.312 3.098 1 45.38 1 MET B N 1
ATOM 1468 C CA . MET B 1 1 ? 29.516 7.766 2.057 1 45.38 1 MET B CA 1
ATOM 1469 C C . MET B 1 1 ? 29.094 6.34 2.395 1 45.38 1 MET B C 1
ATOM 1471 O O . MET B 1 1 ? 27.922 5.992 2.271 1 45.38 1 MET B O 1
ATOM 1475 N N . ASP B 1 2 ? 30.109 5.582 2.895 1 58.28 2 ASP B N 1
ATOM 1476 C CA . ASP B 1 2 ? 29.984 4.18 3.287 1 58.28 2 ASP B CA 1
ATOM 1477 C C . ASP B 1 2 ? 29.062 4.027 4.496 1 58.28 2 ASP B C 1
ATOM 1479 O O . ASP B 1 2 ? 28.219 3.121 4.535 1 58.28 2 ASP B O 1
ATOM 1483 N N . ASN B 1 3 ? 29.172 5.012 5.352 1 64.31 3 ASN B N 1
ATOM 1484 C CA . ASN B 1 3 ? 28.422 4.934 6.602 1 64.31 3 ASN B CA 1
ATOM 1485 C C . ASN B 1 3 ? 26.938 5.168 6.383 1 64.31 3 ASN B C 1
ATOM 1487 O O . ASN B 1 3 ? 26.109 4.516 7.012 1 64.31 3 ASN B O 1
ATOM 1491 N N . LEU B 1 4 ? 26.734 6.043 5.484 1 63.56 4 LEU B N 1
ATOM 1492 C CA . LEU B 1 4 ? 25.344 6.379 5.223 1 63.56 4 LEU B CA 1
ATOM 1493 C C . LEU B 1 4 ? 24.594 5.188 4.621 1 63.56 4 LEU B C 1
ATOM 1495 O O . LEU B 1 4 ? 23.453 4.91 4.992 1 63.56 4 LEU B O 1
ATOM 1499 N N . VAL B 1 5 ? 25.312 4.496 3.793 1 65 5 VAL B N 1
ATOM 1500 C CA . VAL B 1 5 ? 24.75 3.359 3.068 1 65 5 VAL B CA 1
ATOM 1501 C C . VAL B 1 5 ? 24.516 2.199 4.031 1 65 5 VAL B C 1
ATOM 1503 O O . VAL B 1 5 ? 23.469 1.543 3.977 1 65 5 VAL B O 1
ATOM 1506 N N . LYS B 1 6 ? 25.438 2.098 4.945 1 80.81 6 LYS B N 1
ATOM 1507 C CA . LYS B 1 6 ? 25.234 1.069 5.957 1 80.81 6 LYS B CA 1
ATOM 1508 C C . LYS B 1 6 ? 24.016 1.388 6.816 1 80.81 6 LYS B C 1
ATOM 1510 O O . LYS B 1 6 ? 23.266 0.485 7.207 1 80.81 6 LYS B O 1
ATOM 1515 N N . GLU B 1 7 ? 23.812 2.582 6.922 1 86.62 7 GLU B N 1
ATOM 1516 C CA . GLU B 1 7 ? 22.688 3.023 7.723 1 86.62 7 GLU B CA 1
ATOM 1517 C C . GLU B 1 7 ? 21.359 2.717 7.023 1 86.62 7 GLU B C 1
ATOM 1519 O O . GLU B 1 7 ? 20.391 2.332 7.668 1 86.62 7 GLU B O 1
ATOM 1524 N N . ILE B 1 8 ? 21.422 2.777 5.691 1 89.75 8 ILE B N 1
ATOM 1525 C CA . ILE B 1 8 ? 20.219 2.506 4.926 1 89.75 8 ILE B CA 1
ATOM 1526 C C . ILE B 1 8 ? 19.828 1.035 5.066 1 89.75 8 ILE B C 1
ATOM 1528 O O . ILE B 1 8 ? 18.672 0.712 5.34 1 89.75 8 ILE B O 1
ATOM 1532 N N . LYS B 1 9 ? 20.844 0.266 4.902 1 89.5 9 LYS B N 1
ATOM 1533 C CA . LYS B 1 9 ? 20.594 -1.169 5.012 1 89.5 9 LYS B CA 1
ATOM 1534 C C . LYS B 1 9 ? 20.094 -1.534 6.41 1 89.5 9 LYS B C 1
ATOM 1536 O O . LYS B 1 9 ? 19.203 -2.367 6.559 1 89.5 9 LYS B O 1
ATOM 1541 N N . GLU B 1 10 ? 20.641 -0.957 7.398 1 90.56 10 GLU B N 1
ATOM 1542 C CA . GLU B 1 10 ? 20.25 -1.237 8.781 1 90.56 10 GLU B CA 1
ATOM 1543 C C . GLU B 1 10 ? 18.828 -0.787 9.062 1 90.56 10 GLU B C 1
ATOM 1545 O O . GLU B 1 10 ? 18.078 -1.479 9.75 1 90.56 10 GLU B O 1
ATOM 1550 N N . GLU B 1 11 ? 18.516 0.34 8.539 1 91.31 11 GLU B N 1
ATOM 1551 C CA . GLU B 1 11 ? 17.156 0.84 8.727 1 91.31 11 GLU B CA 1
ATOM 1552 C C . GLU B 1 11 ? 16.125 -0.088 8.07 1 91.31 11 GLU B C 1
ATOM 1554 O O . GLU B 1 11 ? 15.109 -0.417 8.68 1 91.31 11 GLU B O 1
ATOM 1559 N N . ILE B 1 12 ? 16.453 -0.482 6.891 1 92.44 12 ILE B N 1
ATOM 1560 C CA . ILE B 1 12 ? 15.531 -1.353 6.168 1 92.44 12 ILE B CA 1
ATOM 1561 C C . ILE B 1 12 ? 15.453 -2.709 6.863 1 92.44 12 ILE B C 1
ATOM 1563 O O . ILE B 1 12 ? 14.359 -3.266 7.016 1 92.44 12 ILE B O 1
ATOM 1567 N N . ALA B 1 13 ? 16.562 -3.227 7.289 1 91.19 13 ALA B N 1
ATOM 1568 C CA . ALA B 1 13 ? 16.578 -4.496 8.008 1 91.19 13 ALA B CA 1
ATOM 1569 C C . ALA B 1 13 ? 15.75 -4.41 9.289 1 91.19 13 ALA B C 1
ATOM 1571 O O . ALA B 1 13 ? 15.023 -5.344 9.633 1 91.19 13 ALA B O 1
ATOM 1572 N N . SER B 1 14 ? 15.922 -3.326 9.953 1 92.19 14 SER B N 1
ATOM 1573 C CA . SER B 1 14 ? 15.156 -3.111 11.18 1 92.19 14 SER B CA 1
ATOM 1574 C C . SER B 1 14 ? 13.664 -3.061 10.898 1 92.19 14 SER B C 1
ATOM 1576 O O . SER B 1 14 ? 12.867 -3.605 11.664 1 92.19 14 SER B O 1
ATOM 1578 N N . TYR B 1 15 ? 13.336 -2.389 9.922 1 92 15 TYR B N 1
ATOM 1579 C CA . TYR B 1 15 ? 11.93 -2.332 9.531 1 92 15 TYR B CA 1
ATOM 1580 C C . TYR B 1 15 ? 11.383 -3.73 9.273 1 92 15 TYR B C 1
ATOM 1582 O O . TYR B 1 15 ? 10.312 -4.086 9.781 1 92 15 TYR B O 1
ATOM 1590 N N . ILE B 1 16 ? 12.102 -4.5 8.5 1 92 16 ILE B N 1
ATOM 1591 C CA . ILE B 1 16 ? 11.656 -5.844 8.141 1 92 16 ILE B CA 1
ATOM 1592 C C . ILE B 1 16 ? 11.5 -6.684 9.406 1 92 16 ILE B C 1
ATOM 1594 O O . ILE B 1 16 ? 10.523 -7.418 9.562 1 92 16 ILE B O 1
ATOM 1598 N N . GLU B 1 17 ? 12.391 -6.566 10.234 1 90.38 17 GLU B N 1
ATOM 1599 C CA . GLU B 1 17 ? 12.352 -7.301 11.492 1 90.38 17 GLU B CA 1
ATOM 1600 C C . GLU B 1 17 ? 11.109 -6.953 12.297 1 90.38 17 GLU B C 1
ATOM 1602 O O . GLU B 1 17 ? 10.508 -7.824 12.938 1 90.38 17 GLU B O 1
ATOM 1607 N N . GLY B 1 18 ? 10.852 -5.727 12.289 1 87.56 18 GLY B N 1
ATOM 1608 C CA . GLY B 1 18 ? 9.656 -5.289 13.008 1 87.56 18 GLY B CA 1
ATOM 1609 C C . GLY B 1 18 ? 8.375 -5.836 12.414 1 87.56 18 GLY B C 1
ATOM 1610 O O . GLY B 1 18 ? 7.395 -6.055 13.133 1 87.56 18 GLY B O 1
ATOM 1611 N N . GLU B 1 19 ? 8.406 -6.074 11.125 1 87.19 19 GLU B N 1
ATOM 1612 C CA . GLU B 1 19 ? 7.199 -6.516 10.43 1 87.19 19 GLU B CA 1
ATOM 1613 C C . GLU B 1 19 ? 6.949 -8.008 10.648 1 87.19 19 GLU B C 1
ATOM 1615 O O . GLU B 1 19 ? 5.824 -8.484 10.484 1 87.19 19 GLU B O 1
ATOM 1620 N N . LYS B 1 20 ? 7.914 -8.773 11.008 1 85.38 20 LYS B N 1
ATOM 1621 C CA . LYS B 1 20 ? 7.797 -10.211 11.203 1 85.38 20 LYS B CA 1
ATOM 1622 C C . LYS B 1 20 ? 6.73 -10.547 12.242 1 85.38 20 LYS B C 1
ATOM 1624 O O . LYS B 1 20 ? 6.039 -11.562 12.133 1 85.38 20 LYS B O 1
ATOM 1629 N N . GLY B 1 21 ? 6.625 -9.688 13.195 1 80.19 21 GLY B N 1
ATOM 1630 C CA . GLY B 1 21 ? 5.676 -9.945 14.266 1 80.19 21 GLY B CA 1
ATOM 1631 C C . GLY B 1 21 ? 4.332 -9.281 14.039 1 80.19 21 GLY B C 1
ATOM 1632 O O . GLY B 1 21 ? 3.457 -9.328 14.914 1 80.19 21 GLY B O 1
ATOM 1633 N N . ARG B 1 22 ? 4.141 -8.781 12.898 1 80.94 22 ARG B N 1
ATOM 1634 C CA . ARG B 1 22 ? 2.912 -8.039 12.648 1 80.94 22 ARG B CA 1
ATOM 1635 C C . ARG B 1 22 ? 1.892 -8.891 11.906 1 80.94 22 ARG B C 1
ATOM 1637 O O . ARG B 1 22 ? 2.076 -10.102 11.758 1 80.94 22 ARG B O 1
ATOM 1644 N N . CYS B 1 23 ? 0.712 -8.281 11.633 1 79.12 23 CYS B N 1
ATOM 1645 C CA . CYS B 1 23 ? -0.364 -9.008 10.969 1 79.12 23 CYS B CA 1
ATOM 1646 C C . CYS B 1 23 ? -0.012 -9.305 9.516 1 79.12 23 CYS B C 1
ATOM 1648 O O . CYS B 1 23 ? 0.971 -8.773 8.992 1 79.12 23 CYS B O 1
ATOM 1650 N N . ILE B 1 24 ? -0.75 -10.133 8.922 1 82.31 24 ILE B N 1
ATOM 1651 C CA . ILE B 1 24 ? -0.49 -10.617 7.57 1 82.31 24 ILE B CA 1
ATOM 1652 C C . ILE B 1 24 ? -0.491 -9.445 6.59 1 82.31 24 ILE B C 1
ATOM 1654 O O . ILE B 1 24 ? 0.313 -9.406 5.656 1 82.31 24 ILE B O 1
ATOM 1658 N N . HIS B 1 25 ? -1.354 -8.516 6.812 1 81.88 25 HIS B N 1
ATOM 1659 C CA . HIS B 1 25 ? -1.466 -7.363 5.926 1 81.88 25 HIS B CA 1
ATOM 1660 C C . HIS B 1 25 ? -0.163 -6.57 5.887 1 81.88 25 HIS B C 1
ATOM 1662 O O . HIS B 1 25 ? 0.317 -6.211 4.809 1 81.88 25 HIS B O 1
ATOM 1668 N N . GLN B 1 26 ? 0.382 -6.402 7.023 1 83.31 26 GLN B N 1
ATOM 1669 C CA . GLN B 1 26 ? 1.617 -5.633 7.129 1 83.31 26 GLN B CA 1
ATOM 1670 C C . GLN B 1 26 ? 2.805 -6.422 6.582 1 83.31 26 GLN B C 1
ATOM 1672 O O . GLN B 1 26 ? 3.697 -5.852 5.953 1 83.31 26 GLN B O 1
ATOM 1677 N N . LYS B 1 27 ? 2.814 -7.695 6.836 1 89.06 27 LYS B N 1
ATOM 1678 C CA . LYS B 1 27 ? 3.871 -8.547 6.289 1 89.06 27 LYS B CA 1
ATOM 1679 C C . LYS B 1 27 ? 3.871 -8.508 4.766 1 89.06 27 LYS B C 1
ATOM 1681 O O . LYS B 1 27 ? 4.926 -8.375 4.141 1 89.06 27 LYS B O 1
ATOM 1686 N N . LEU B 1 28 ? 2.695 -8.609 4.246 1 89.19 28 LEU B N 1
ATOM 1687 C CA . LEU B 1 28 ? 2.559 -8.586 2.793 1 89.19 28 LEU B CA 1
ATOM 1688 C C . LEU B 1 28 ? 3.045 -7.262 2.223 1 89.19 28 LEU B C 1
ATOM 1690 O O . LEU B 1 28 ? 3.768 -7.238 1.223 1 89.19 28 LEU B O 1
ATOM 1694 N N . LYS B 1 29 ? 2.633 -6.203 2.867 1 87.19 29 LYS B N 1
ATOM 1695 C CA . LYS B 1 29 ? 3.035 -4.871 2.418 1 87.19 29 LYS B CA 1
ATOM 1696 C C . LYS B 1 29 ? 4.551 -4.699 2.492 1 87.19 29 LYS B C 1
ATOM 1698 O O . LYS B 1 29 ? 5.156 -4.102 1.603 1 87.19 29 LYS B O 1
ATOM 1703 N N . ALA B 1 30 ? 5.117 -5.211 3.479 1 92 30 ALA B N 1
ATOM 1704 C CA . ALA B 1 30 ? 6.562 -5.117 3.65 1 92 30 ALA B CA 1
ATOM 1705 C C . ALA B 1 30 ? 7.297 -5.832 2.52 1 92 30 ALA B C 1
ATOM 1707 O O . ALA B 1 30 ? 8.219 -5.273 1.915 1 92 30 ALA B O 1
ATOM 1708 N N . VAL B 1 31 ? 6.879 -7.051 2.271 1 93.12 31 VAL B N 1
ATOM 1709 C CA . VAL B 1 31 ? 7.535 -7.832 1.228 1 93.12 31 VAL B CA 1
ATOM 1710 C C . VAL B 1 31 ? 7.305 -7.172 -0.131 1 93.12 31 VAL B C 1
ATOM 1712 O O . VAL B 1 31 ? 8.234 -7.062 -0.939 1 93.12 31 VAL B O 1
ATOM 1715 N N . ASP B 1 32 ? 6.082 -6.77 -0.321 1 89.94 32 ASP B N 1
ATOM 1716 C CA . ASP B 1 32 ? 5.77 -6.086 -1.571 1 89.94 32 ASP B CA 1
ATOM 1717 C C . ASP B 1 32 ? 6.648 -4.852 -1.758 1 89.94 32 ASP B C 1
ATOM 1719 O O . ASP B 1 32 ? 7.133 -4.59 -2.861 1 89.94 32 ASP B O 1
ATOM 1723 N N . MET B 1 33 ? 6.789 -4.078 -0.713 1 90.62 33 MET B N 1
ATOM 1724 C CA . MET B 1 33 ? 7.609 -2.871 -0.753 1 90.62 33 MET B CA 1
ATOM 1725 C C . MET B 1 33 ? 9.055 -3.205 -1.119 1 90.62 33 MET B C 1
ATOM 1727 O O . MET B 1 33 ? 9.641 -2.564 -1.993 1 90.62 33 MET B O 1
ATOM 1731 N N . ILE B 1 34 ? 9.641 -4.16 -0.548 1 93.5 34 ILE B N 1
ATOM 1732 C CA . ILE B 1 34 ? 11.031 -4.559 -0.772 1 93.5 34 ILE B CA 1
ATOM 1733 C C . ILE B 1 34 ? 11.211 -5.008 -2.221 1 93.5 34 ILE B C 1
ATOM 1735 O O . ILE B 1 34 ? 12.227 -4.711 -2.848 1 93.5 34 ILE B O 1
ATOM 1739 N N . GLN B 1 35 ? 10.227 -5.695 -2.707 1 89.56 35 GLN B N 1
ATOM 1740 C CA . GLN B 1 35 ? 10.273 -6.16 -4.09 1 89.56 35 GLN B CA 1
ATOM 1741 C C . GLN B 1 35 ? 10.164 -4.992 -5.066 1 89.56 35 GLN B C 1
ATOM 1743 O O . GLN B 1 35 ? 10.906 -4.926 -6.047 1 89.56 35 GLN B O 1
ATOM 1748 N N . ARG B 1 36 ? 9.336 -4.109 -4.84 1 86.94 36 ARG B N 1
ATOM 1749 C CA . ARG B 1 36 ? 9.141 -2.959 -5.715 1 86.94 36 ARG B CA 1
ATOM 1750 C C . ARG B 1 36 ? 10.391 -2.09 -5.762 1 86.94 36 ARG B C 1
ATOM 1752 O O . ARG B 1 36 ? 10.734 -1.546 -6.816 1 86.94 36 ARG B O 1
ATOM 1759 N N . LEU B 1 37 ? 11.047 -1.987 -4.711 1 90.88 37 LEU B N 1
ATOM 1760 C CA . LEU B 1 37 ? 12.266 -1.191 -4.637 1 90.88 37 LEU B CA 1
ATOM 1761 C C . LEU B 1 37 ? 13.414 -1.893 -5.348 1 90.88 37 LEU B C 1
ATOM 1763 O O . LEU B 1 37 ? 14.445 -1.277 -5.621 1 90.88 37 LEU B O 1
ATOM 1767 N N . GLY B 1 38 ? 13.273 -3.152 -5.641 1 89.69 38 GLY B N 1
ATOM 1768 C CA . GLY B 1 38 ? 14.312 -3.904 -6.328 1 89.69 38 GLY B CA 1
ATOM 1769 C C . GLY B 1 38 ? 15.469 -4.285 -5.422 1 89.69 38 GLY B C 1
ATOM 1770 O O . GLY B 1 38 ? 16.594 -4.445 -5.887 1 89.69 38 GLY B O 1
ATOM 1771 N N . ILE B 1 39 ? 15.148 -4.387 -4.129 1 93.19 39 ILE B N 1
ATOM 1772 C CA . ILE B 1 39 ? 16.266 -4.598 -3.219 1 93.19 39 ILE B CA 1
ATOM 1773 C C . ILE B 1 39 ? 16.094 -5.922 -2.479 1 93.19 39 ILE B C 1
ATOM 1775 O O . ILE B 1 39 ? 16.75 -6.16 -1.458 1 93.19 39 ILE B O 1
ATOM 1779 N N . GLU B 1 40 ? 15.188 -6.758 -2.891 1 92.06 40 GLU B N 1
ATOM 1780 C CA . GLU B 1 40 ? 14.898 -8.023 -2.223 1 92.06 40 GLU B CA 1
ATOM 1781 C C . GLU B 1 40 ? 16.156 -8.875 -2.076 1 92.06 40 GLU B C 1
ATOM 1783 O O . GLU B 1 40 ? 16.328 -9.562 -1.068 1 92.06 40 GLU B O 1
ATOM 1788 N N . ARG B 1 41 ? 17.016 -8.82 -3.072 1 91.19 41 ARG B N 1
ATOM 1789 C CA . ARG B 1 41 ? 18.203 -9.664 -3.094 1 91.19 41 ARG B CA 1
ATOM 1790 C C . ARG B 1 41 ? 19.125 -9.352 -1.916 1 91.19 41 ARG B C 1
ATOM 1792 O O . ARG B 1 41 ? 19.922 -10.195 -1.497 1 91.19 41 ARG B O 1
ATOM 1799 N N . PHE B 1 42 ? 19.078 -8.188 -1.357 1 91.38 42 PHE B N 1
ATOM 1800 C CA . PHE B 1 42 ? 19.922 -7.793 -0.24 1 91.38 42 PHE B CA 1
ATOM 1801 C C . PHE B 1 42 ? 19.328 -8.258 1.084 1 91.38 42 PHE B C 1
ATOM 1803 O O . PHE B 1 42 ? 20 -8.219 2.119 1 91.38 42 PHE B O 1
ATOM 1810 N N . PHE B 1 43 ? 18.141 -8.711 1.021 1 93.88 43 PHE B N 1
ATOM 1811 C CA . PHE B 1 43 ? 17.438 -9.086 2.248 1 93.88 43 PHE B CA 1
ATOM 1812 C C . PHE B 1 43 ? 16.797 -10.461 2.105 1 93.88 43 PHE B C 1
ATOM 1814 O O . PHE B 1 43 ? 15.711 -10.703 2.621 1 93.88 43 PHE B O 1
ATOM 1821 N N . LYS B 1 44 ? 17.484 -11.312 1.45 1 93.56 44 LYS B N 1
ATOM 1822 C CA . LYS B 1 44 ? 16.938 -12.617 1.1 1 93.56 44 LYS B CA 1
ATOM 1823 C C . LYS B 1 44 ? 16.531 -13.391 2.346 1 93.56 44 LYS B C 1
ATOM 1825 O O . LYS B 1 44 ? 15.438 -13.984 2.389 1 93.56 44 LYS B O 1
ATOM 1830 N N . GLU B 1 45 ? 17.359 -13.414 3.348 1 94.25 45 GLU B N 1
ATOM 1831 C CA . GLU B 1 45 ? 17.078 -14.18 4.559 1 94.25 45 GLU B CA 1
ATOM 1832 C C . GLU B 1 45 ? 15.875 -13.594 5.309 1 94.25 45 GLU B C 1
ATOM 1834 O O . GLU B 1 45 ? 15 -14.336 5.766 1 94.25 45 GLU B O 1
ATOM 1839 N N . GLN B 1 46 ? 15.883 -12.312 5.422 1 93.25 46 GLN B N 1
ATOM 1840 C CA . GLN B 1 46 ? 14.781 -11.648 6.109 1 93.25 46 GLN B CA 1
ATOM 1841 C C . GLN B 1 46 ? 13.461 -11.875 5.379 1 93.25 46 GLN B C 1
ATOM 1843 O O . GLN B 1 46 ? 12.438 -12.141 6.008 1 93.25 46 GLN B O 1
ATOM 1848 N N . VAL B 1 47 ? 13.5 -11.781 4.094 1 94.31 47 VAL B N 1
ATOM 1849 C CA . VAL B 1 47 ? 12.297 -11.984 3.287 1 94.31 47 VAL B CA 1
ATOM 1850 C C . VAL B 1 47 ? 11.828 -13.43 3.412 1 94.31 47 VAL B C 1
ATOM 1852 O O . VAL B 1 47 ? 10.633 -13.688 3.555 1 94.31 47 VAL B O 1
ATOM 1855 N N . LYS B 1 48 ? 12.766 -14.336 3.41 1 94.25 48 LYS B N 1
ATOM 1856 C CA . LYS B 1 48 ? 12.438 -15.75 3.559 1 94.25 48 LYS B CA 1
ATOM 1857 C C . LYS B 1 48 ? 11.711 -16 4.875 1 94.25 48 LYS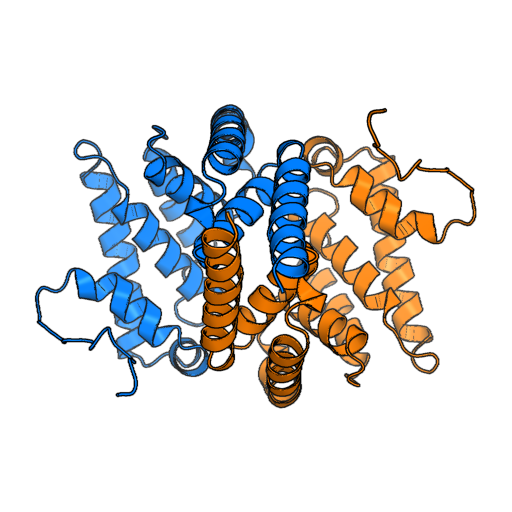 B C 1
ATOM 1859 O O . LYS B 1 48 ? 10.734 -16.75 4.914 1 94.25 48 LYS B O 1
ATOM 1864 N N . GLU B 1 49 ? 12.18 -15.414 5.898 1 94.5 49 GLU B N 1
ATOM 1865 C CA . GLU B 1 49 ? 11.578 -15.594 7.211 1 94.5 49 GLU B CA 1
ATOM 1866 C C . GLU B 1 49 ? 10.148 -15.055 7.242 1 94.5 49 GLU B C 1
ATOM 1868 O O . GLU B 1 49 ? 9.25 -15.688 7.797 1 94.5 49 GLU B O 1
ATOM 1873 N N . ILE B 1 50 ? 9.953 -13.914 6.688 1 93.38 50 ILE B N 1
ATOM 1874 C CA . ILE B 1 50 ? 8.625 -13.32 6.648 1 93.38 50 ILE B CA 1
ATOM 1875 C C . ILE B 1 50 ? 7.695 -14.188 5.793 1 93.38 50 ILE B C 1
ATOM 1877 O O . ILE B 1 50 ? 6.539 -14.414 6.152 1 93.38 50 ILE B O 1
ATOM 1881 N N . MET B 1 51 ? 8.211 -14.672 4.695 1 93.25 51 MET B N 1
ATOM 1882 C CA . MET B 1 51 ? 7.41 -15.5 3.803 1 93.25 51 MET B CA 1
ATOM 1883 C C . MET B 1 51 ? 6.992 -16.797 4.492 1 93.25 51 MET B C 1
ATOM 1885 O O . MET B 1 51 ? 5.871 -17.266 4.305 1 93.25 51 MET B O 1
ATOM 1889 N N . HIS B 1 52 ? 7.922 -17.328 5.258 1 93.12 52 HIS B N 1
ATOM 1890 C CA . HIS B 1 52 ? 7.602 -18.531 6.016 1 93.12 52 HIS B CA 1
ATOM 1891 C C . HIS B 1 52 ? 6.496 -18.266 7.031 1 93.12 52 HIS B C 1
ATOM 1893 O O . HIS B 1 52 ? 5.57 -19.078 7.172 1 93.12 52 HIS B O 1
ATOM 1899 N N . SER B 1 53 ? 6.656 -17.188 7.668 1 90.75 53 SER B N 1
ATOM 1900 C CA . SER B 1 53 ? 5.629 -16.797 8.625 1 90.75 53 SER B CA 1
ATOM 1901 C C . SER B 1 53 ? 4.289 -16.562 7.93 1 90.75 53 SER B C 1
ATOM 1903 O O . SER B 1 53 ? 3.242 -16.969 8.445 1 90.75 53 SER B O 1
ATOM 1905 N N . LEU B 1 54 ? 4.297 -15.953 6.828 1 89.88 54 LEU B N 1
ATOM 1906 C CA . LEU B 1 54 ? 3.104 -15.695 6.031 1 89.88 54 LEU B CA 1
ATOM 1907 C C . LEU B 1 54 ? 2.438 -17 5.609 1 89.88 54 LEU B C 1
ATOM 1909 O O . LEU B 1 54 ? 1.217 -17.141 5.715 1 89.88 54 LEU B O 1
ATOM 1913 N N . TYR B 1 55 ? 3.201 -17.875 5.191 1 91.62 55 TYR B N 1
ATOM 1914 C CA . TYR B 1 55 ? 2.678 -19.141 4.723 1 91.62 55 TYR B CA 1
ATOM 1915 C C . TYR B 1 55 ? 1.988 -19.906 5.855 1 91.62 55 TYR B C 1
ATOM 1917 O O . TYR B 1 55 ? 0.938 -20.516 5.648 1 91.62 55 TYR B O 1
ATOM 1925 N N . ARG B 1 56 ? 2.561 -19.828 6.98 1 88.75 56 ARG B N 1
ATOM 1926 C CA . ARG B 1 56 ? 1.999 -20.5 8.141 1 88.75 56 ARG B CA 1
ATOM 1927 C C . ARG B 1 56 ? 0.647 -19.906 8.523 1 88.75 56 ARG B C 1
ATOM 1929 O O . ARG B 1 56 ? -0.252 -20.625 8.961 1 88.75 56 ARG B O 1
ATOM 1936 N N . GLN B 1 57 ? 0.548 -18.688 8.273 1 84.81 57 GLN B N 1
ATOM 1937 C CA . GLN B 1 57 ? -0.669 -17.984 8.656 1 84.81 57 GLN B CA 1
ATOM 1938 C C . GLN B 1 57 ? -1.676 -17.953 7.512 1 84.81 57 GLN B C 1
ATOM 1940 O O . GLN B 1 57 ? -2.842 -17.594 7.707 1 84.81 57 GLN B O 1
ATOM 1945 N N . TRP B 1 58 ? -1.301 -18.312 6.367 1 85.19 58 TRP B N 1
ATOM 1946 C CA . TRP B 1 58 ? -2.033 -18.109 5.125 1 85.19 58 TRP B CA 1
ATOM 1947 C C . TRP B 1 58 ? -3.406 -18.766 5.184 1 85.19 58 TRP B C 1
ATOM 1949 O O . TRP B 1 58 ? -4.426 -18.125 4.93 1 85.19 58 TRP B O 1
ATOM 1959 N N . ASP B 1 59 ? -3.514 -19.938 5.629 1 79.31 59 ASP B N 1
ATOM 1960 C CA . ASP B 1 59 ? -4.777 -20.672 5.605 1 79.31 59 ASP B CA 1
ATOM 1961 C C . ASP B 1 59 ? -5.746 -20.125 6.648 1 79.31 59 ASP B C 1
ATOM 1963 O O . ASP B 1 59 ? -6.961 -20.109 6.43 1 79.31 59 ASP B O 1
ATOM 1967 N N . GLN B 1 60 ? -5.215 -19.625 7.652 1 75.75 60 GLN B N 1
ATOM 1968 C CA . GLN B 1 60 ? -6.059 -19.141 8.742 1 75.75 60 GLN B CA 1
ATOM 1969 C C . GLN B 1 60 ? -6.602 -17.75 8.43 1 75.75 60 GLN B C 1
ATOM 1971 O O . GLN B 1 60 ? -7.684 -17.375 8.891 1 75.75 60 GLN B O 1
ATOM 1976 N N . GLU B 1 61 ? -5.949 -17.047 7.586 1 67.88 61 GLU B N 1
ATOM 1977 C CA . GLU B 1 61 ? -6.277 -15.633 7.453 1 67.88 61 GLU B CA 1
ATOM 1978 C C . GLU B 1 61 ? -6.75 -15.305 6.039 1 67.88 61 GLU B C 1
ATOM 1980 O O . GLU B 1 61 ? -7.156 -14.172 5.762 1 67.88 61 GLU B O 1
ATOM 1985 N N . LEU B 1 62 ? -6.668 -16.156 5.129 1 63.5 62 LEU B N 1
ATOM 1986 C CA . LEU B 1 62 ? -7.055 -15.977 3.734 1 63.5 62 LEU B CA 1
ATOM 1987 C C . LEU B 1 62 ? -8.383 -15.234 3.631 1 63.5 62 LEU B C 1
ATOM 1989 O O . LEU B 1 62 ? -8.531 -14.32 2.812 1 63.5 62 LEU B O 1
ATOM 1993 N N . GLY B 1 63 ? -9.297 -15.648 4.391 1 60 63 GLY B N 1
ATOM 1994 C CA . GLY B 1 63 ? -10.664 -15.148 4.301 1 60 63 GLY B CA 1
ATOM 1995 C C . GLY B 1 63 ? -10.812 -13.719 4.77 1 60 63 GLY B C 1
ATOM 1996 O O . GLY B 1 63 ? -11.836 -13.078 4.52 1 60 63 GLY B O 1
ATOM 1997 N N . LEU B 1 64 ? -9.781 -13.195 5.188 1 57.47 64 LEU B N 1
ATOM 1998 C CA . LEU B 1 64 ? -9.992 -11.93 5.887 1 57.47 64 LEU B CA 1
ATOM 1999 C C . LEU B 1 64 ? -9.453 -10.758 5.074 1 57.47 64 LEU B C 1
ATOM 2001 O O . LEU B 1 64 ? -9.672 -9.602 5.43 1 57.47 64 LEU B O 1
ATOM 2005 N N . GLY B 1 65 ? -9.023 -11.094 3.92 1 64.5 65 GLY B N 1
ATOM 2006 C CA . GLY B 1 65 ? -8.391 -9.969 3.258 1 64.5 65 GLY B CA 1
ATOM 2007 C C . GLY B 1 65 ? -9.141 -9.492 2.029 1 64.5 65 GLY B C 1
ATOM 2008 O O . GLY B 1 65 ? -10.062 -10.164 1.561 1 64.5 65 GLY B O 1
ATOM 2009 N N . SER B 1 66 ? -9.039 -8.211 1.67 1 73.75 66 SER B N 1
ATOM 2010 C CA . SER B 1 66 ? -9.539 -7.672 0.406 1 73.75 66 SER B CA 1
ATOM 2011 C C . SER B 1 66 ? -9.023 -8.484 -0.778 1 73.75 66 SER B C 1
ATOM 2013 O O . SER B 1 66 ? -8.07 -9.25 -0.647 1 73.75 66 SER B O 1
ATOM 2015 N N . VAL B 1 67 ? -9.695 -8.344 -1.886 1 79.12 67 VAL B N 1
ATOM 2016 C CA . VAL B 1 67 ? -9.281 -8.984 -3.127 1 79.12 67 VAL B CA 1
ATOM 2017 C C . VAL B 1 67 ? -7.828 -8.617 -3.439 1 79.12 67 VAL B C 1
ATOM 2019 O O . VAL B 1 67 ? -7.031 -9.484 -3.818 1 79.12 67 VAL B O 1
ATOM 2022 N N . GLU B 1 68 ? -7.508 -7.418 -3.188 1 80.62 68 GLU B N 1
ATOM 2023 C CA . GLU B 1 68 ? -6.168 -6.918 -3.477 1 80.62 68 GLU B CA 1
ATOM 2024 C C . GLU B 1 68 ? -5.125 -7.598 -2.594 1 80.62 68 GLU B C 1
ATOM 2026 O O . GLU B 1 68 ? -4.105 -8.086 -3.09 1 80.62 68 GLU B O 1
ATOM 2031 N N . LEU B 1 69 ? -5.402 -7.676 -1.396 1 82.12 69 LEU B N 1
ATOM 2032 C CA . LEU B 1 69 ? -4.449 -8.266 -0.458 1 82.12 69 LEU B CA 1
ATOM 2033 C C . LEU B 1 69 ? -4.34 -9.766 -0.666 1 82.12 69 LEU B C 1
ATOM 2035 O O . LEU B 1 69 ? -3.248 -10.336 -0.575 1 82.12 69 LEU B O 1
ATOM 2039 N N . THR B 1 70 ? -5.504 -10.352 -0.872 1 86.75 70 THR B N 1
ATOM 2040 C CA . THR B 1 70 ? -5.512 -11.789 -1.128 1 86.75 70 THR B CA 1
ATOM 2041 C C . THR B 1 70 ? -4.703 -12.117 -2.381 1 86.75 70 THR B C 1
ATOM 2043 O O . THR B 1 70 ? -3.914 -13.062 -2.385 1 86.75 70 THR B O 1
ATOM 2046 N N . GLY B 1 71 ? -4.938 -11.359 -3.367 1 90.56 71 GLY B N 1
ATOM 2047 C CA . GLY B 1 71 ? -4.164 -11.555 -4.582 1 90.56 71 GLY B CA 1
ATOM 2048 C C . GLY B 1 71 ? -2.674 -11.352 -4.383 1 90.56 71 GLY B C 1
ATOM 2049 O O . GLY B 1 71 ? -1.863 -12.141 -4.875 1 90.56 71 GLY B O 1
ATOM 2050 N N . LEU B 1 72 ? -2.324 -10.344 -3.729 1 89.94 72 LEU B N 1
ATOM 2051 C CA . LEU B 1 72 ? -0.923 -10.062 -3.439 1 89.94 72 LEU B CA 1
ATOM 2052 C C . LEU B 1 72 ? -0.281 -11.219 -2.686 1 89.94 72 LEU B C 1
ATOM 2054 O O . LEU B 1 72 ? 0.818 -11.656 -3.031 1 89.94 72 LEU B O 1
ATOM 2058 N N . GLY B 1 73 ? -0.964 -11.656 -1.659 1 91.69 73 GLY B N 1
ATOM 2059 C CA . GLY B 1 73 ? -0.446 -12.766 -0.881 1 91.69 73 GLY B CA 1
ATOM 2060 C C . GLY B 1 73 ? -0.248 -14.031 -1.702 1 91.69 73 GLY B C 1
ATOM 2061 O O . GLY B 1 73 ? 0.791 -14.688 -1.602 1 91.69 73 GLY B O 1
ATOM 2062 N N . PHE B 1 74 ? -1.215 -14.398 -2.465 1 93.56 74 PHE B N 1
ATOM 2063 C CA . PHE B 1 74 ? -1.128 -15.562 -3.342 1 93.56 74 PHE B CA 1
ATOM 2064 C C . PHE B 1 74 ? 0.094 -15.469 -4.246 1 93.56 74 PHE B C 1
ATOM 2066 O O . PHE B 1 74 ? 0.879 -16.406 -4.34 1 93.56 74 PHE B O 1
ATOM 2073 N N . ARG B 1 75 ? 0.252 -14.367 -4.895 1 91.88 75 ARG B N 1
ATOM 2074 C CA . ARG B 1 75 ? 1.341 -14.164 -5.844 1 91.88 75 ARG B CA 1
ATOM 2075 C C . ARG B 1 75 ? 2.695 -14.242 -5.152 1 91.88 75 ARG B C 1
ATOM 2077 O O . ARG B 1 75 ? 3.598 -14.938 -5.621 1 91.88 75 ARG B O 1
ATOM 2084 N N . LEU B 1 76 ? 2.791 -13.562 -4.066 1 91.88 76 LEU B N 1
ATOM 2085 C CA . LEU B 1 76 ? 4.07 -13.523 -3.365 1 91.88 76 LEU B CA 1
ATOM 2086 C C . LEU B 1 76 ? 4.461 -14.914 -2.883 1 91.88 76 LEU B C 1
ATOM 2088 O O . LEU B 1 76 ? 5.617 -15.328 -3.027 1 91.88 76 LEU B O 1
ATOM 2092 N N . LEU B 1 77 ? 3.521 -15.609 -2.342 1 93.19 77 LEU B N 1
ATOM 2093 C CA . LEU B 1 77 ? 3.801 -16.953 -1.844 1 93.19 77 LEU B CA 1
ATOM 2094 C C . LEU B 1 77 ? 4.191 -17.891 -2.984 1 93.19 77 LEU B C 1
ATOM 2096 O O . LEU B 1 77 ? 5.164 -18.641 -2.873 1 93.19 77 LEU B O 1
ATOM 2100 N N . ARG B 1 78 ? 3.49 -17.812 -4.051 1 92.81 78 ARG B N 1
ATOM 2101 C CA . ARG B 1 78 ? 3.791 -18.656 -5.203 1 92.81 78 ARG B CA 1
ATOM 2102 C C . ARG B 1 78 ? 5.176 -18.344 -5.762 1 92.81 78 ARG B C 1
ATOM 2104 O O . ARG B 1 78 ? 5.949 -19.266 -6.066 1 92.81 78 ARG B O 1
ATOM 2111 N N . LEU B 1 79 ? 5.457 -17.109 -5.895 1 89.56 79 LEU B N 1
ATOM 2112 C CA . LEU B 1 79 ? 6.742 -16.688 -6.438 1 89.56 79 LEU B CA 1
ATOM 2113 C C . LEU B 1 79 ? 7.895 -17.156 -5.559 1 89.56 79 LEU B C 1
ATOM 2115 O O . LEU B 1 79 ? 9 -17.391 -6.051 1 89.56 79 LEU B O 1
ATOM 2119 N N . HIS B 1 80 ? 7.656 -17.312 -4.355 1 91.56 80 HIS B N 1
ATOM 2120 C CA . HIS B 1 80 ? 8.688 -17.781 -3.436 1 91.56 80 HIS B CA 1
ATOM 2121 C C . HIS B 1 80 ? 8.633 -19.297 -3.252 1 91.56 80 HIS B C 1
ATOM 2123 O O . HIS B 1 80 ? 9.266 -19.828 -2.346 1 91.56 80 HIS B O 1
ATOM 2129 N N . GLY B 1 81 ? 7.773 -19.953 -3.982 1 91.06 81 GLY B N 1
ATOM 2130 C CA . GLY B 1 81 ? 7.812 -21.406 -4.098 1 91.06 81 GLY B CA 1
ATOM 2131 C C . GLY B 1 81 ? 6.871 -22.094 -3.141 1 91.06 81 GLY B C 1
ATOM 2132 O O . GLY B 1 81 ? 6.918 -23.328 -2.998 1 91.06 81 GLY B O 1
ATOM 2133 N N . TYR B 1 82 ? 6.086 -21.359 -2.494 1 92.44 82 TYR B N 1
ATOM 2134 C CA . TYR B 1 82 ? 5.137 -22 -1.589 1 92.44 82 TYR B CA 1
ATOM 2135 C C . TYR B 1 82 ? 3.914 -22.5 -2.346 1 92.44 82 TYR B C 1
ATOM 2137 O O . TYR B 1 82 ? 3.439 -21.844 -3.275 1 92.44 82 TYR B O 1
ATOM 2145 N N . GLN B 1 83 ? 3.443 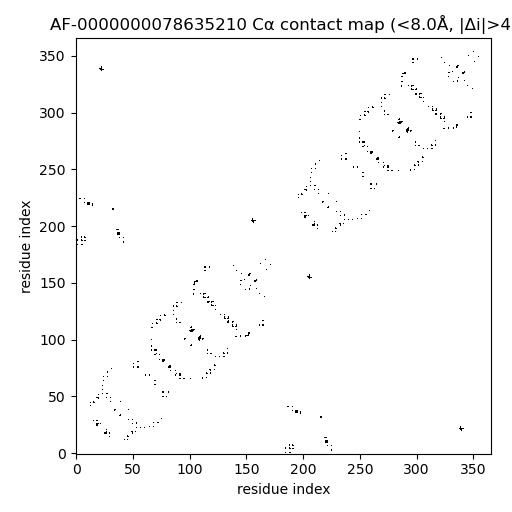-23.594 -1.889 1 89.25 83 GLN B N 1
ATOM 2146 C CA . GLN B 1 83 ? 2.279 -24.172 -2.547 1 89.25 83 GLN B CA 1
ATOM 2147 C C . GLN B 1 83 ? 0.984 -23.719 -1.878 1 89.25 83 GLN B C 1
ATOM 2149 O O . GLN B 1 83 ? 0.644 -24.203 -0.791 1 89.25 83 GLN B O 1
ATOM 2154 N N . VAL B 1 84 ? 0.397 -22.844 -2.432 1 90.88 84 VAL B N 1
ATOM 2155 C CA . VAL B 1 84 ? -0.931 -22.406 -2.014 1 90.88 84 VAL B CA 1
ATOM 2156 C C . VAL B 1 84 ? -1.966 -22.828 -3.051 1 90.88 84 VAL B C 1
ATOM 2158 O O . VAL B 1 84 ? -1.682 -22.844 -4.25 1 90.88 84 VAL B O 1
ATOM 2161 N N . SER B 1 85 ? -3.137 -23.172 -2.562 1 90.44 85 SER B N 1
ATOM 2162 C CA . SER B 1 85 ? -4.18 -23.703 -3.43 1 90.44 85 SER B CA 1
ATOM 2163 C C . SER B 1 85 ? -4.602 -22.688 -4.484 1 90.44 85 SER B C 1
ATOM 2165 O O . SER B 1 85 ? -4.777 -21.5 -4.176 1 90.44 85 SER B O 1
ATOM 2167 N N . ALA B 1 86 ? -4.805 -23.234 -5.695 1 92.44 86 ALA B N 1
ATOM 2168 C CA . ALA B 1 86 ? -5.297 -22.391 -6.781 1 92.44 86 ALA B CA 1
ATOM 2169 C C . ALA B 1 86 ? -6.754 -22 -6.559 1 92.44 86 ALA B C 1
ATOM 2171 O O . ALA B 1 86 ? -7.285 -21.125 -7.246 1 92.44 86 ALA B O 1
ATOM 2172 N N . ASP B 1 87 ? -7.359 -22.547 -5.574 1 90.12 87 ASP B N 1
ATOM 2173 C CA . ASP B 1 87 ? -8.727 -22.203 -5.211 1 90.12 87 ASP B CA 1
ATOM 2174 C C . ASP B 1 87 ? -8.844 -20.719 -4.84 1 90.12 87 ASP B C 1
ATOM 2176 O O . ASP B 1 87 ? -9.906 -20.125 -4.992 1 90.12 87 ASP B O 1
ATOM 2180 N N . VAL B 1 88 ? -7.773 -20.188 -4.41 1 90.44 88 VAL B N 1
ATOM 2181 C CA . VAL B 1 88 ? -7.754 -18.766 -4.062 1 90.44 88 VAL B CA 1
ATOM 2182 C C . VAL B 1 88 ? -8.055 -17.922 -5.297 1 90.44 88 VAL B C 1
ATOM 2184 O O . VAL B 1 88 ? -8.781 -16.922 -5.215 1 90.44 88 VAL B O 1
ATOM 2187 N N . VAL B 1 89 ? -7.547 -18.344 -6.434 1 92.19 89 VAL B N 1
ATOM 2188 C CA . VAL B 1 89 ? -7.781 -17.609 -7.68 1 92.19 89 VAL B CA 1
ATOM 2189 C C . VAL B 1 89 ? -9.258 -17.703 -8.062 1 92.19 89 VAL B C 1
ATOM 2191 O O . VAL B 1 89 ? -9.844 -16.734 -8.531 1 92.19 89 VAL B O 1
ATOM 2194 N N . LYS B 1 90 ? -9.781 -18.828 -7.785 1 89.38 90 LYS B N 1
ATOM 2195 C CA . LYS B 1 90 ? -11.211 -19 -8.016 1 89.38 90 LYS B CA 1
ATOM 2196 C C . LYS B 1 90 ? -12.023 -18.047 -7.137 1 89.38 90 LYS B C 1
ATOM 2198 O O . LYS B 1 90 ? -12.977 -17.422 -7.602 1 89.38 90 LYS B O 1
ATOM 2203 N N . GLU B 1 91 ? -11.617 -17.984 -5.996 1 87.88 91 GLU B N 1
ATOM 2204 C CA . GLU B 1 91 ? -12.289 -17.094 -5.051 1 87.88 91 GLU B CA 1
ATOM 2205 C C . GLU B 1 91 ? -12.156 -15.633 -5.469 1 87.88 91 GLU B C 1
ATOM 2207 O O . GLU B 1 91 ? -13.094 -14.852 -5.316 1 87.88 91 GLU B O 1
ATOM 2212 N N . LEU B 1 92 ? -11.031 -15.305 -5.887 1 89.12 92 LEU B N 1
ATOM 2213 C CA . LEU B 1 92 ? -10.812 -13.938 -6.355 1 89.12 92 LEU B CA 1
ATOM 2214 C C . LEU B 1 92 ? -11.734 -13.609 -7.527 1 89.12 92 LEU B C 1
ATOM 2216 O O . LEU B 1 92 ? -12.289 -12.516 -7.594 1 89.12 92 LEU B O 1
ATOM 2220 N N . LEU B 1 93 ? -11.898 -14.5 -8.344 1 88.81 93 LEU B N 1
ATOM 2221 C CA . LEU B 1 93 ? -12.773 -14.32 -9.5 1 88.81 93 LEU B CA 1
ATOM 2222 C C . LEU B 1 93 ? -14.227 -14.148 -9.07 1 88.81 93 LEU B C 1
ATOM 2224 O O . LEU B 1 93 ? -14.93 -13.266 -9.57 1 88.81 93 LEU B O 1
ATOM 2228 N N . GLU B 1 94 ? -14.562 -14.891 -8.195 1 85.94 94 GLU B N 1
ATOM 2229 C CA . GLU B 1 94 ? -15.945 -14.883 -7.734 1 85.94 94 GLU B CA 1
ATOM 2230 C C . GLU B 1 94 ? -16.25 -13.625 -6.922 1 85.94 94 GLU B C 1
ATOM 2232 O O . GLU B 1 94 ? -17.234 -12.922 -7.188 1 85.94 94 GLU B O 1
ATOM 2237 N N . LYS B 1 95 ? -15.391 -13.289 -5.988 1 77.94 95 LYS B N 1
ATOM 2238 C CA . LYS B 1 95 ? -15.586 -12.148 -5.102 1 77.94 95 LYS B CA 1
ATOM 2239 C C . LYS B 1 95 ? -15.414 -10.828 -5.852 1 77.94 95 LYS B C 1
ATOM 2241 O O . LYS B 1 95 ? -16.172 -9.883 -5.633 1 77.94 95 LYS B O 1
ATOM 2246 N N . GLY B 1 96 ? -14.461 -10.789 -6.68 1 76.38 96 GLY B N 1
ATOM 2247 C CA . GLY B 1 96 ? -14.211 -9.578 -7.438 1 76.38 96 GLY B CA 1
ATOM 2248 C C . GLY B 1 96 ? -15.32 -9.234 -8.414 1 76.38 96 GLY B C 1
ATOM 2249 O O . GLY B 1 96 ? -15.664 -8.07 -8.586 1 76.38 96 GLY B O 1
ATOM 2250 N N . GLY B 1 97 ? -15.844 -10.18 -8.953 1 73 97 GLY B N 1
ATOM 2251 C CA . GLY B 1 97 ? -16.984 -9.984 -9.844 1 73 97 GLY B CA 1
ATOM 2252 C C . GLY B 1 97 ? -18.219 -9.461 -9.141 1 73 97 GLY B C 1
ATOM 2253 O O . GLY B 1 97 ? -18.875 -8.539 -9.633 1 73 97 GLY B O 1
ATOM 2254 N N . GLU B 1 98 ? -18.438 -9.914 -8.078 1 70.94 98 GLU B N 1
ATOM 2255 C CA . GLU B 1 98 ? -19.625 -9.578 -7.316 1 70.94 98 GLU B CA 1
ATOM 2256 C C . GLU B 1 98 ? -19.547 -8.164 -6.746 1 70.94 98 GLU B C 1
ATOM 2258 O O . GLU B 1 98 ? -20.531 -7.422 -6.75 1 70.94 98 GLU B O 1
ATOM 2263 N N . ALA B 1 99 ? -18.469 -7.766 -6.43 1 67.12 99 ALA B N 1
ATOM 2264 C CA . ALA B 1 99 ? -18.312 -6.496 -5.723 1 67.12 99 ALA B CA 1
ATOM 2265 C C . ALA B 1 99 ? -18.016 -5.363 -6.695 1 67.12 99 ALA B C 1
ATOM 2267 O O . ALA B 1 99 ? -17.906 -4.203 -6.293 1 67.12 99 ALA B O 1
ATOM 2268 N N . GLY B 1 100 ? -17.984 -5.754 -7.883 1 77.75 100 GLY B N 1
ATOM 2269 C CA . GLY B 1 100 ? -17.609 -4.73 -8.852 1 77.75 100 GLY B CA 1
ATOM 2270 C C . GLY B 1 100 ? -16.172 -4.273 -8.719 1 77.75 100 GLY B C 1
ATOM 2271 O O . GLY B 1 100 ? -15.844 -3.139 -9.07 1 77.75 100 GLY B O 1
ATOM 2272 N N . SER B 1 101 ? -15.414 -5.125 -8.219 1 79.5 101 SER B N 1
ATOM 2273 C CA . SER B 1 101 ? -14.023 -4.793 -7.926 1 79.5 101 SER B CA 1
ATOM 2274 C C . SER B 1 101 ? -13.188 -4.738 -9.203 1 79.5 101 SER B C 1
ATOM 2276 O O . SER B 1 101 ? -12.094 -4.16 -9.211 1 79.5 101 SER B O 1
ATOM 2278 N N . PHE B 1 102 ? -13.734 -5.258 -10.25 1 88 102 PHE B N 1
ATOM 2279 C CA . PHE B 1 102 ? -12.977 -5.348 -11.492 1 88 102 PHE B CA 1
ATOM 2280 C C . PHE B 1 102 ? -13.523 -4.375 -12.531 1 88 102 PHE B C 1
ATOM 2282 O O . PHE B 1 102 ? -13.664 -4.727 -13.703 1 88 102 PHE B O 1
ATOM 2289 N N . SER B 1 103 ? -13.836 -3.266 -12.07 1 87.88 103 SER B N 1
ATOM 2290 C CA . SER B 1 103 ? -14.312 -2.248 -13 1 87.88 103 SER B CA 1
ATOM 2291 C C . SER B 1 103 ? -13.156 -1.609 -13.766 1 87.88 103 SER B C 1
ATOM 2293 O O . SER B 1 103 ? -12.148 -1.229 -13.164 1 87.88 103 SER B O 1
ATOM 2295 N N . ILE B 1 104 ? -13.312 -1.45 -15.102 1 87.56 104 ILE B N 1
ATOM 2296 C CA . ILE B 1 104 ? -12.273 -0.828 -15.922 1 87.56 104 ILE B CA 1
ATOM 2297 C C . ILE B 1 104 ? -12.422 0.691 -15.867 1 87.56 104 ILE B C 1
ATOM 2299 O O . ILE B 1 104 ? -11.594 1.419 -16.422 1 87.56 104 ILE B O 1
ATOM 2303 N N . GLU B 1 105 ? -13.445 1.163 -15.156 1 84.62 105 GLU B N 1
ATOM 2304 C CA . GLU B 1 105 ? -13.773 2.586 -15.18 1 84.62 105 GLU B CA 1
ATOM 2305 C C . GLU B 1 105 ? -13.023 3.344 -14.094 1 84.62 105 GLU B C 1
ATOM 2307 O O . GLU B 1 105 ? -13.07 4.574 -14.039 1 84.62 105 GLU B O 1
ATOM 2312 N N . ASN B 1 106 ? -12.461 2.693 -13.25 1 80.12 106 ASN B N 1
ATOM 2313 C CA . ASN B 1 106 ? -11.727 3.371 -12.188 1 80.12 106 ASN B CA 1
ATOM 2314 C C . ASN B 1 106 ? -10.367 2.723 -11.945 1 80.12 106 ASN B C 1
ATOM 2316 O O . ASN B 1 106 ? -10.125 1.597 -12.383 1 80.12 106 ASN B O 1
ATOM 2320 N N . TYR B 1 107 ? -9.516 3.412 -11.328 1 79.75 107 TYR B N 1
ATOM 2321 C CA . TYR B 1 107 ? -8.141 2.977 -11.086 1 79.75 107 TYR B CA 1
ATOM 2322 C C . TYR B 1 107 ? -8.109 1.685 -10.281 1 79.75 107 TYR B C 1
ATOM 2324 O O . TYR B 1 107 ? -7.355 0.764 -10.602 1 79.75 107 TYR B O 1
ATOM 2332 N N . GLU B 1 108 ? -8.906 1.621 -9.211 1 79.88 108 GLU B N 1
ATOM 2333 C CA . GLU B 1 108 ? -8.898 0.465 -8.32 1 79.88 108 GLU B CA 1
ATOM 2334 C C . GLU B 1 108 ? -9.273 -0.811 -9.07 1 79.88 108 GLU B C 1
ATOM 2336 O O . GLU B 1 108 ? -8.703 -1.876 -8.812 1 79.88 108 GLU B O 1
ATOM 2341 N N . GLY B 1 109 ? -10.242 -0.64 -9.906 1 85.56 109 GLY B N 1
ATOM 2342 C CA . GLY B 1 109 ? -10.656 -1.787 -10.695 1 85.56 109 GLY B CA 1
ATOM 2343 C C . GLY B 1 109 ? -9.586 -2.273 -11.656 1 85.56 109 GLY B C 1
ATOM 2344 O O . GLY B 1 109 ? -9.352 -3.477 -11.773 1 85.56 109 GLY B O 1
ATOM 2345 N N . ILE B 1 110 ? -8.938 -1.409 -12.281 1 86.94 110 ILE B N 1
ATOM 2346 C CA . ILE B 1 110 ? -7.871 -1.76 -13.211 1 86.94 110 ILE B CA 1
ATOM 2347 C C . ILE B 1 110 ? -6.711 -2.393 -12.453 1 86.94 110 ILE B C 1
ATOM 2349 O O . ILE B 1 110 ? -6.141 -3.393 -12.891 1 86.94 110 ILE B O 1
ATOM 2353 N N . ALA B 1 111 ? -6.41 -1.783 -11.352 1 85.31 111 ALA B N 1
ATOM 2354 C CA . ALA B 1 111 ? -5.352 -2.34 -10.516 1 85.31 111 ALA B CA 1
ATOM 2355 C C . ALA B 1 111 ? -5.691 -3.76 -10.07 1 85.31 111 ALA B C 1
ATOM 2357 O O . ALA B 1 111 ? -4.82 -4.633 -10.039 1 85.31 111 ALA B O 1
ATOM 2358 N N . ALA B 1 112 ? -6.906 -3.971 -9.75 1 87.62 112 ALA B N 1
ATOM 2359 C CA . ALA B 1 112 ? -7.363 -5.297 -9.336 1 87.62 112 ALA B CA 1
ATOM 2360 C C . ALA B 1 112 ? -7.266 -6.293 -10.484 1 87.62 112 ALA B C 1
ATOM 2362 O O . ALA B 1 112 ? -6.863 -7.445 -10.289 1 87.62 112 ALA B O 1
ATOM 2363 N N . LEU B 1 113 ? -7.641 -5.848 -11.664 1 90.69 113 LEU B N 1
ATOM 2364 C CA . LEU B 1 113 ? -7.547 -6.695 -12.844 1 90.69 113 LEU B CA 1
ATOM 2365 C C . LEU B 1 113 ? -6.094 -7.066 -13.133 1 90.69 113 LEU B C 1
ATOM 2367 O O . LEU B 1 113 ? -5.793 -8.227 -13.43 1 90.69 113 LEU B O 1
ATOM 2371 N N . LEU B 1 114 ? -5.277 -6.109 -13.031 1 90.5 114 LEU B N 1
ATOM 2372 C CA . LEU B 1 114 ? -3.857 -6.359 -13.242 1 90.5 114 LEU B CA 1
ATOM 2373 C C . LEU B 1 114 ? -3.32 -7.359 -12.227 1 90.5 114 LEU B C 1
ATOM 2375 O O . LEU B 1 114 ? -2.564 -8.266 -12.586 1 90.5 114 LEU B O 1
ATOM 2379 N N . ASN B 1 115 ? -3.701 -7.168 -11.047 1 88.69 115 ASN B N 1
ATOM 2380 C CA . ASN B 1 115 ? -3.287 -8.086 -9.992 1 88.69 115 ASN B CA 1
ATOM 2381 C C . ASN B 1 115 ? -3.771 -9.508 -10.266 1 88.69 115 ASN B C 1
ATOM 2383 O O . ASN B 1 115 ? -3.025 -10.469 -10.078 1 88.69 115 ASN B O 1
ATOM 2387 N N . LEU B 1 116 ? -5.004 -9.617 -10.641 1 91.56 116 LEU B N 1
ATOM 2388 C CA . LEU B 1 116 ? -5.555 -10.922 -10.977 1 91.56 116 LEU B CA 1
ATOM 2389 C C . LEU B 1 116 ? -4.762 -11.57 -12.109 1 91.56 116 LEU B C 1
ATOM 2391 O O . LEU B 1 116 ? -4.461 -12.766 -12.055 1 91.56 116 LEU B O 1
ATOM 2395 N N . TYR B 1 117 ? -4.461 -10.867 -13.086 1 93.5 117 TYR B N 1
ATOM 2396 C CA . TYR B 1 117 ? -3.666 -11.375 -14.203 1 93.5 117 TYR B CA 1
ATOM 2397 C C . TYR B 1 117 ? -2.312 -11.883 -13.711 1 93.5 117 TYR B C 1
ATOM 2399 O O . TYR B 1 117 ? -1.882 -12.977 -14.086 1 93.5 117 TYR B O 1
ATOM 2407 N N . ARG B 1 118 ? -1.708 -11.094 -12.945 1 90.81 118 ARG B N 1
ATOM 2408 C CA . ARG B 1 118 ? -0.414 -11.484 -12.391 1 90.81 118 ARG B CA 1
ATOM 2409 C C . ARG B 1 118 ? -0.528 -12.766 -11.578 1 90.81 118 ARG B C 1
ATOM 2411 O O . ARG B 1 118 ? 0.356 -13.617 -11.633 1 90.81 118 ARG B O 1
ATOM 2418 N N . CYS B 1 119 ? -1.506 -12.812 -10.812 1 92.69 119 CYS B N 1
ATOM 2419 C CA . CYS B 1 119 ? -1.753 -14.039 -10.062 1 92.69 119 CYS B CA 1
ATOM 2420 C C . CYS B 1 119 ? -1.844 -15.242 -10.992 1 92.69 119 CYS B C 1
ATOM 2422 O O . CYS B 1 119 ? -1.241 -16.281 -10.727 1 92.69 119 CYS B O 1
ATOM 2424 N N . SER B 1 120 ? -2.592 -15.109 -12.055 1 93.5 120 SER B N 1
ATOM 2425 C CA . SER B 1 120 ? -2.818 -16.203 -13 1 93.5 120 SER B CA 1
ATOM 2426 C C . SER B 1 120 ? -1.512 -16.656 -13.633 1 93.5 120 SER B C 1
ATOM 2428 O O . SER B 1 120 ? -1.421 -17.781 -14.125 1 93.5 120 SER B O 1
ATOM 2430 N N . GLN B 1 121 ? -0.495 -15.828 -13.617 1 92.69 121 GLN B N 1
ATOM 2431 C CA . GLN B 1 121 ? 0.789 -16.141 -14.234 1 92.69 121 GLN B CA 1
ATOM 2432 C C . GLN B 1 121 ? 1.679 -16.938 -13.289 1 92.69 121 GLN B C 1
ATOM 2434 O O . GLN B 1 121 ? 2.762 -17.391 -13.672 1 92.69 121 GLN B O 1
ATOM 2439 N N . THR B 1 122 ? 1.252 -17.141 -12.109 1 92 122 THR B N 1
ATOM 2440 C CA . THR B 1 122 ? 2.09 -17.812 -11.117 1 92 122 THR B CA 1
ATOM 2441 C C . THR B 1 122 ? 1.581 -19.219 -10.852 1 92 122 THR B C 1
ATOM 2443 O O . THR B 1 122 ? 1.933 -19.828 -9.844 1 92 122 THR B O 1
ATOM 2446 N N . GLY B 1 123 ? 0.752 -19.734 -11.719 1 89.88 123 GLY B N 1
ATOM 2447 C CA . GLY B 1 123 ? 0.181 -21.047 -11.539 1 89.88 123 GLY B CA 1
ATOM 2448 C C . GLY B 1 123 ? 1.163 -22.172 -11.836 1 89.88 123 GLY B C 1
ATOM 2449 O O . GLY B 1 123 ? 2.105 -21.984 -12.609 1 89.88 123 GLY B O 1
ATOM 2450 N N . PHE B 1 124 ? 0.865 -23.281 -11.188 1 88.94 124 PHE B N 1
ATOM 2451 C CA . PHE B 1 124 ? 1.603 -24.5 -11.492 1 88.94 124 PHE B CA 1
ATOM 2452 C C . PHE B 1 124 ? 0.982 -25.219 -12.688 1 88.94 124 PHE B C 1
ATOM 2454 O O . PHE B 1 124 ? -0.181 -24.984 -13.023 1 88.94 124 PHE B O 1
ATOM 2461 N N . PRO B 1 125 ? 1.725 -26.109 -13.336 1 86.19 125 PRO B N 1
ATOM 2462 C CA . PRO B 1 125 ? 1.249 -26.797 -14.539 1 86.19 125 PRO B CA 1
ATOM 2463 C C . PRO B 1 125 ? -0.081 -27.516 -14.328 1 86.19 125 PRO B C 1
ATOM 2465 O O . PRO B 1 125 ? -0.934 -27.531 -15.219 1 86.19 125 PRO B O 1
ATOM 2468 N N . PHE B 1 126 ? -0.287 -28.125 -13.156 1 87.69 126 PHE B N 1
ATOM 2469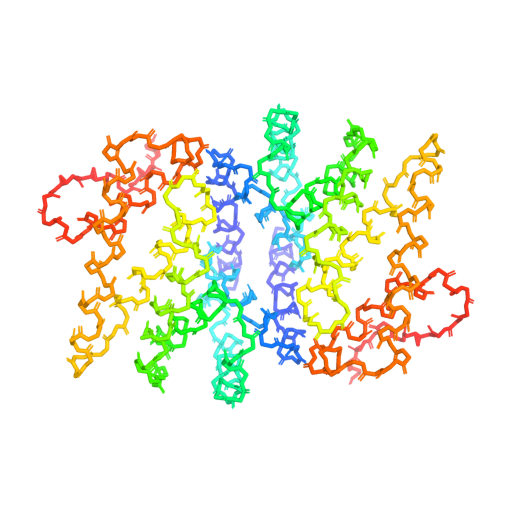 C CA . PHE B 1 126 ? -1.494 -28.906 -12.914 1 87.69 126 PHE B CA 1
ATOM 2470 C C . PHE B 1 126 ? -2.68 -28 -12.625 1 87.69 126 PHE B C 1
ATOM 2472 O O . PHE B 1 126 ? -3.809 -28.469 -12.469 1 87.69 126 PHE B O 1
ATOM 2479 N N . GLU B 1 127 ? -2.387 -26.734 -12.508 1 91.12 127 GLU B N 1
ATOM 2480 C CA . GLU B 1 127 ? -3.422 -25.75 -12.203 1 91.12 127 GLU B CA 1
ATOM 2481 C C . GLU B 1 127 ? -3.797 -24.953 -13.445 1 91.12 127 GLU B C 1
ATOM 2483 O O . GLU B 1 127 ? -4.305 -23.828 -13.344 1 91.12 127 GLU B O 1
ATOM 2488 N N . SER B 1 128 ? -3.689 -25.484 -14.578 1 88.88 128 SER B N 1
ATOM 2489 C CA . SER B 1 128 ? -3.76 -24.766 -15.844 1 88.88 128 SER B CA 1
ATOM 2490 C C . SER B 1 128 ? -5.172 -24.25 -16.109 1 88.88 128 SER B C 1
ATOM 2492 O O . SER B 1 128 ? -5.352 -23.141 -16.625 1 88.88 128 SER B O 1
ATOM 2494 N N . HIS B 1 129 ? -6.137 -24.969 -15.742 1 92.19 129 HIS B N 1
ATOM 2495 C CA . HIS B 1 129 ? -7.504 -24.594 -16.094 1 92.19 129 HIS B CA 1
ATOM 2496 C C . HIS B 1 129 ? -7.914 -23.297 -15.406 1 92.19 129 HIS B C 1
ATOM 2498 O O . HIS B 1 129 ? -8.281 -22.328 -16.062 1 92.19 129 HIS B O 1
ATOM 2504 N N . ILE B 1 130 ? -7.805 -23.281 -14.133 1 93.06 130 ILE B N 1
ATOM 2505 C CA . ILE B 1 130 ? -8.25 -22.109 -13.375 1 93.06 130 ILE B CA 1
ATOM 2506 C C . ILE B 1 130 ? -7.352 -20.922 -13.688 1 93.06 130 ILE B C 1
ATOM 2508 O O . ILE B 1 130 ? -7.824 -19.781 -13.758 1 93.06 130 ILE B O 1
ATOM 2512 N N . MET B 1 131 ? -6.125 -21.109 -13.906 1 93.81 131 MET B N 1
ATOM 2513 C CA . MET B 1 131 ? -5.184 -20.031 -14.219 1 93.81 131 MET B CA 1
ATOM 2514 C C . MET B 1 131 ? -5.496 -19.422 -15.578 1 93.81 131 MET B C 1
ATOM 2516 O O . MET B 1 131 ? -5.473 -18.203 -15.734 1 93.81 131 MET B O 1
ATOM 2520 N N . ARG B 1 132 ? -5.816 -20.281 -16.484 1 93.5 132 ARG B N 1
ATOM 2521 C CA . ARG B 1 132 ? -6.176 -19.797 -17.812 1 93.5 132 ARG B CA 1
ATOM 2522 C C . ARG B 1 132 ? -7.469 -19 -17.781 1 93.5 132 ARG B C 1
ATOM 2524 O O . ARG B 1 132 ? -7.586 -17.969 -18.438 1 93.5 132 ARG B O 1
ATOM 2531 N N . GLU B 1 133 ? -8.352 -19.5 -17.047 1 94.44 133 GLU B N 1
ATOM 2532 C CA . GLU B 1 133 ? -9.617 -18.797 -16.922 1 94.44 133 GLU B CA 1
ATOM 2533 C C . GLU B 1 133 ? -9.406 -17.391 -16.344 1 94.44 133 GLU B C 1
ATOM 2535 O O . GLU B 1 133 ? -9.953 -16.422 -16.875 1 94.44 133 GLU B O 1
ATOM 2540 N N . ALA B 1 134 ? -8.688 -17.344 -15.281 1 94.06 134 ALA B N 1
ATOM 2541 C CA . ALA B 1 134 ? -8.414 -16.062 -14.641 1 94.06 134 ALA B CA 1
ATOM 2542 C C . ALA B 1 134 ? -7.645 -15.125 -15.57 1 94.06 134 ALA B C 1
ATOM 2544 O O . ALA B 1 134 ? -7.961 -13.938 -15.664 1 94.06 134 ALA B O 1
ATOM 2545 N N . ALA B 1 135 ? -6.664 -15.641 -16.25 1 94.56 135 ALA B N 1
ATOM 2546 C CA . ALA B 1 135 ? -5.863 -14.859 -17.188 1 94.56 135 ALA B CA 1
ATOM 2547 C C . ALA B 1 135 ? -6.73 -14.281 -18.297 1 94.56 135 ALA B C 1
ATOM 2549 O O . ALA B 1 135 ? -6.641 -13.094 -18.609 1 94.56 135 ALA B O 1
ATOM 2550 N N . THR B 1 136 ? -7.578 -15.125 -18.859 1 94.75 136 THR B N 1
ATOM 2551 C CA . THR B 1 136 ? -8.453 -14.695 -19.953 1 94.75 136 THR B CA 1
ATOM 2552 C C . THR B 1 136 ? -9.422 -13.617 -19.469 1 94.75 136 THR B C 1
ATOM 2554 O O . THR B 1 136 ? -9.641 -12.617 -20.172 1 94.75 136 THR B O 1
ATOM 2557 N N . PHE B 1 137 ? -9.984 -13.875 -18.344 1 94.56 137 PHE B N 1
ATOM 2558 C CA . PHE B 1 137 ? -10.906 -12.906 -17.766 1 94.56 137 PHE B CA 1
ATOM 2559 C C . PHE B 1 137 ? -10.227 -11.555 -17.594 1 94.56 137 PHE B C 1
ATOM 2561 O O . PHE B 1 137 ? -10.758 -10.531 -18.047 1 94.56 137 PHE B O 1
ATOM 2568 N N . ALA B 1 138 ? -9.125 -11.523 -16.922 1 94.31 138 ALA B N 1
ATOM 2569 C CA . ALA B 1 138 ? -8.422 -10.281 -16.609 1 94.31 138 ALA B CA 1
ATOM 2570 C C . ALA B 1 138 ? -7.891 -9.625 -17.891 1 94.31 138 ALA B C 1
ATOM 2572 O O . ALA B 1 138 ? -8.07 -8.422 -18.094 1 94.31 138 ALA B O 1
ATOM 2573 N N . GLU B 1 139 ? -7.301 -10.398 -18.719 1 95.19 139 GLU B N 1
ATOM 2574 C CA . GLU B 1 139 ? -6.684 -9.883 -19.938 1 95.19 139 GLU B CA 1
ATOM 2575 C C . GLU B 1 139 ? -7.727 -9.242 -20.844 1 95.19 139 GLU B C 1
ATOM 2577 O O . GLU B 1 139 ? -7.488 -8.172 -21.406 1 95.19 139 GLU B O 1
ATOM 2582 N N . SER B 1 140 ? -8.781 -9.906 -21.062 1 94.94 140 SER B N 1
ATOM 2583 C CA . SER B 1 140 ? -9.828 -9.375 -21.938 1 94.94 140 SER B CA 1
ATOM 2584 C C . SER B 1 140 ? -10.305 -8.008 -21.453 1 94.94 140 SER B C 1
ATOM 2586 O O . SER B 1 140 ? -10.484 -7.09 -22.25 1 94.94 140 SER B O 1
ATOM 2588 N N . ARG B 1 141 ? -10.469 -7.836 -20.266 1 92.94 141 ARG B N 1
ATOM 2589 C CA . ARG B 1 141 ? -10.945 -6.586 -19.672 1 92.94 141 ARG B CA 1
ATOM 2590 C C . ARG B 1 141 ? -9.852 -5.516 -19.719 1 92.94 141 ARG B C 1
ATOM 2592 O O . ARG B 1 141 ? -10.141 -4.34 -19.953 1 92.94 141 ARG B O 1
ATOM 2599 N N . LEU B 1 142 ? -8.672 -5.93 -19.438 1 93.44 142 LEU B N 1
ATOM 2600 C CA . LEU B 1 142 ? -7.555 -4.992 -19.516 1 93.44 142 LEU B CA 1
ATOM 2601 C C . LEU B 1 142 ? -7.363 -4.5 -20.953 1 93.44 142 LEU B C 1
ATOM 2603 O O . LEU B 1 142 ? -7.105 -3.314 -21.172 1 93.44 142 LEU B O 1
ATOM 2607 N N . ARG B 1 143 ? -7.562 -5.363 -21.859 1 93.12 143 ARG B N 1
ATOM 2608 C CA . ARG B 1 143 ? -7.488 -4.98 -23.266 1 93.12 143 ARG B CA 1
ATOM 2609 C C . ARG B 1 143 ? -8.625 -4.031 -23.641 1 93.12 143 ARG B C 1
ATOM 2611 O O . ARG B 1 143 ? -8.422 -3.086 -24.406 1 93.12 143 ARG B O 1
ATOM 2618 N N . ARG B 1 144 ? -9.742 -4.375 -23.125 1 92.5 144 ARG B N 1
ATOM 2619 C CA . ARG B 1 144 ? -10.875 -3.484 -23.359 1 92.5 144 ARG B CA 1
ATOM 2620 C C . ARG B 1 144 ? -10.594 -2.092 -22.797 1 92.5 144 ARG B C 1
ATOM 2622 O O . ARG B 1 144 ? -10.914 -1.087 -23.438 1 92.5 144 ARG B O 1
ATOM 2629 N N . ALA B 1 145 ? -10.055 -2.055 -21.641 1 90.94 145 ALA B N 1
ATOM 2630 C CA . ALA B 1 145 ? -9.703 -0.771 -21.047 1 90.94 145 ALA B CA 1
ATOM 2631 C C . ALA B 1 145 ? -8.719 -0 -21.922 1 90.94 145 ALA B C 1
ATOM 2633 O O . ALA B 1 145 ? -8.82 1.223 -22.047 1 90.94 145 ALA B O 1
ATOM 2634 N N . LEU B 1 146 ? -7.793 -0.67 -22.484 1 89.25 146 LEU B N 1
ATOM 2635 C CA . LEU B 1 146 ? -6.805 -0.06 -23.359 1 89.25 146 LEU B CA 1
ATOM 2636 C C . LEU B 1 146 ? -7.465 0.454 -24.641 1 89.25 146 LEU B C 1
ATOM 2638 O O . LEU B 1 146 ? -7.184 1.569 -25.078 1 89.25 146 LEU B O 1
ATOM 2642 N N . LEU B 1 147 ? -8.305 -0.343 -25.156 1 90.12 147 LEU B N 1
ATOM 2643 C CA . LEU B 1 147 ? -8.984 -0 -26.391 1 90.12 147 LEU B CA 1
ATOM 2644 C C . LEU B 1 147 ? -9.883 1.219 -26.203 1 90.12 147 LEU B C 1
ATOM 2646 O O . LEU B 1 147 ? -9.945 2.09 -27.078 1 90.12 147 LEU B O 1
ATOM 2650 N N . LEU B 1 148 ? -10.539 1.281 -25.078 1 90.88 148 LEU B N 1
ATOM 2651 C CA . LEU B 1 148 ? -11.469 2.369 -24.797 1 90.88 148 LEU B CA 1
ATOM 2652 C C . LEU B 1 148 ? -10.734 3.605 -24.297 1 90.88 148 LEU B C 1
ATOM 2654 O O . LEU B 1 148 ? -11.352 4.645 -24.062 1 90.88 148 LEU B O 1
ATOM 2658 N N . GLU B 1 149 ? -9.453 3.482 -24.203 1 84.12 149 GLU B N 1
ATOM 2659 C CA . GLU B 1 149 ? -8.641 4.578 -23.703 1 84.12 149 GLU B CA 1
ATOM 2660 C C . GLU B 1 149 ? -9.195 5.117 -22.391 1 84.12 149 GLU B C 1
ATOM 2662 O O . GLU B 1 149 ? -9.406 6.324 -22.25 1 84.12 149 GLU B O 1
ATOM 2667 N N . GLU B 1 150 ? -9.422 4.223 -21.5 1 84.19 150 GLU B N 1
ATOM 2668 C CA . GLU B 1 150 ? -9.945 4.613 -20.188 1 84.19 150 GLU B CA 1
ATOM 2669 C C . GLU B 1 150 ? -9.055 5.66 -19.531 1 84.19 150 GLU B C 1
ATOM 2671 O O . GLU B 1 150 ? -7.836 5.492 -19.453 1 84.19 150 GLU B O 1
ATOM 2676 N N . PRO B 1 151 ? -9.602 6.766 -19.094 1 77.62 151 PRO B N 1
ATOM 2677 C CA . PRO B 1 151 ? -8.844 7.906 -18.562 1 77.62 151 PRO B CA 1
ATOM 2678 C C . PRO B 1 151 ? -7.883 7.516 -17.453 1 77.62 151 PRO B C 1
ATOM 2680 O O . PRO B 1 151 ? -6.801 8.094 -17.328 1 77.62 151 PRO B O 1
ATOM 2683 N N . HIS B 1 152 ? -8.25 6.574 -16.75 1 74.56 152 HIS B N 1
ATOM 2684 C CA . HIS B 1 152 ? -7.434 6.195 -15.602 1 74.56 152 HIS B CA 1
ATOM 2685 C C . HIS B 1 152 ? -6.168 5.477 -16.047 1 74.56 152 HIS B C 1
ATOM 2687 O O . HIS B 1 152 ? -5.195 5.402 -15.281 1 74.56 152 HIS B O 1
ATOM 2693 N N . LEU B 1 153 ? -6.211 4.961 -17.156 1 76.69 153 LEU B N 1
ATOM 2694 C CA . LEU B 1 153 ? -4.992 4.363 -17.688 1 76.69 153 LEU B CA 1
ATOM 2695 C C . LEU B 1 153 ? -3.992 5.441 -18.094 1 76.69 153 LEU B C 1
ATOM 2697 O O . LEU B 1 153 ? -2.789 5.297 -17.859 1 76.69 153 LEU B O 1
ATOM 2701 N N . GLU B 1 154 ? -4.48 6.41 -18.672 1 65.19 154 GLU B N 1
ATOM 2702 C CA . GLU B 1 154 ? -3.641 7.457 -19.25 1 65.19 154 GLU B CA 1
ATOM 2703 C C . GLU B 1 154 ? -3.039 8.336 -18.156 1 65.19 154 GLU B C 1
ATOM 2705 O O . GLU B 1 154 ? -1.864 8.703 -18.219 1 65.19 154 GLU B O 1
ATOM 2710 N N . THR B 1 155 ? -3.814 8.609 -17.297 1 61.47 155 THR B N 1
ATOM 2711 C CA . THR B 1 155 ? -3.396 9.562 -16.266 1 61.47 155 THR B CA 1
ATOM 2712 C C . THR B 1 155 ? -2.418 8.906 -15.297 1 61.47 155 THR B C 1
ATOM 2714 O O . THR B 1 155 ? -1.593 9.594 -14.68 1 61.47 155 THR B O 1
ATOM 2717 N N . ASN B 1 156 ? -2.395 7.625 -15.375 1 61.84 156 ASN B N 1
ATOM 2718 C CA . ASN B 1 156 ? -1.699 7.004 -14.25 1 61.84 156 ASN B CA 1
ATOM 2719 C C . ASN B 1 156 ? -0.537 6.133 -14.727 1 61.84 156 ASN B C 1
ATOM 2721 O O . ASN B 1 156 ? 0.149 5.512 -13.914 1 61.84 156 ASN B O 1
ATOM 2725 N N . ASN B 1 157 ? -0.094 6.277 -15.859 1 68.69 157 ASN B N 1
ATOM 2726 C CA . ASN B 1 157 ? 0.942 5.434 -16.453 1 68.69 157 ASN B CA 1
ATOM 2727 C C . ASN B 1 157 ? 0.609 3.951 -16.297 1 68.69 157 ASN B C 1
ATOM 2729 O O . ASN B 1 157 ? 1.485 3.096 -16.438 1 68.69 157 ASN B O 1
ATOM 2733 N N . MET B 1 158 ? -0.5 3.721 -15.852 1 76.75 158 MET B N 1
ATOM 2734 C CA . MET B 1 158 ? -0.995 2.352 -15.742 1 76.75 158 MET B CA 1
ATOM 2735 C C . MET B 1 158 ? -1.058 1.683 -17.109 1 76.75 158 MET B C 1
ATOM 2737 O O . MET B 1 158 ? -0.929 0.462 -17.219 1 76.75 158 MET B O 1
ATOM 2741 N N . ARG B 1 159 ? -1.178 2.537 -18.047 1 82.25 159 ARG B N 1
ATOM 2742 C CA . ARG B 1 159 ? -1.24 2.027 -19.406 1 82.25 159 ARG B CA 1
ATOM 2743 C C . ARG B 1 159 ? -0.006 1.195 -19.734 1 82.25 159 ARG B C 1
ATOM 2745 O O . ARG B 1 159 ? -0.121 0.082 -20.25 1 82.25 159 ARG B O 1
ATOM 2752 N N . LYS B 1 160 ? 1.096 1.752 -19.453 1 80.56 160 LYS B N 1
ATOM 2753 C CA . LYS B 1 160 ? 2.35 1.056 -19.734 1 80.56 160 LYS B CA 1
ATOM 2754 C C . LYS B 1 160 ? 2.436 -0.251 -18.953 1 80.56 160 LYS B C 1
ATOM 2756 O O . LYS B 1 160 ? 2.855 -1.276 -19.484 1 80.56 160 LYS B O 1
ATOM 2761 N N . GLU B 1 161 ? 2.084 -0.201 -17.719 1 81.5 161 GLU B N 1
ATOM 2762 C CA . GLU B 1 161 ? 2.117 -1.396 -16.891 1 81.5 161 GLU B CA 1
ATOM 2763 C C . GLU B 1 161 ? 1.191 -2.479 -17.422 1 81.5 161 GLU B C 1
ATOM 2765 O O . GLU B 1 161 ? 1.555 -3.656 -17.453 1 81.5 161 GLU B O 1
ATOM 2770 N N . VAL B 1 162 ? 0.019 -2.062 -17.766 1 86.75 162 VAL B N 1
ATOM 2771 C CA . VAL B 1 162 ? -0.962 -2.992 -18.328 1 86.75 162 VAL B CA 1
ATOM 2772 C C . VAL B 1 162 ? -0.429 -3.6 -19.625 1 86.75 162 VAL B C 1
ATOM 2774 O O . VAL B 1 162 ? -0.464 -4.816 -19.797 1 86.75 162 VAL B O 1
ATOM 2777 N N . GLN B 1 163 ? 0.097 -2.773 -20.406 1 86.44 163 GLN B N 1
ATOM 2778 C CA . GLN B 1 163 ? 0.622 -3.223 -21.688 1 86.44 163 GLN B CA 1
ATOM 2779 C C . GLN B 1 163 ? 1.771 -4.207 -21.5 1 86.44 163 GLN B C 1
ATOM 2781 O O . GLN B 1 163 ? 1.84 -5.23 -22.188 1 86.44 163 GLN B O 1
ATOM 2786 N N . LEU B 1 164 ? 2.623 -3.922 -20.594 1 82.94 164 LEU B N 1
ATOM 2787 C CA . LEU B 1 164 ? 3.77 -4.785 -20.328 1 82.94 164 LEU B CA 1
ATOM 2788 C C . LEU B 1 164 ? 3.32 -6.125 -19.75 1 82.94 164 LEU B C 1
ATOM 2790 O O . LEU B 1 164 ? 3.92 -7.16 -20.047 1 82.94 164 LEU B O 1
ATOM 2794 N N . SER B 1 165 ? 2.363 -6.098 -19 1 85.25 165 SER B N 1
ATOM 2795 C CA . SER B 1 165 ? 1.903 -7.312 -18.344 1 85.25 165 SER B CA 1
ATOM 2796 C C . SER B 1 165 ? 1.206 -8.25 -19.312 1 85.25 165 SER B C 1
ATOM 2798 O O . SER B 1 165 ? 1.445 -9.461 -19.312 1 85.25 165 SER B O 1
ATOM 2800 N N . ILE B 1 166 ? 0.366 -7.727 -20.141 1 85.69 166 ILE B N 1
ATOM 2801 C CA . ILE B 1 166 ? -0.446 -8.594 -21 1 85.69 166 ILE B CA 1
ATOM 2802 C C . ILE B 1 166 ? 0.272 -8.828 -22.328 1 85.69 166 ILE B C 1
ATOM 2804 O O . ILE B 1 166 ? 0.012 -9.82 -23 1 85.69 166 ILE B O 1
ATOM 2808 N N . HIS B 1 167 ? 1.056 -7.848 -22.844 1 70.5 167 HIS B N 1
ATOM 2809 C CA . HIS B 1 167 ? 1.714 -8 -24.141 1 70.5 167 HIS B CA 1
ATOM 2810 C C . HIS B 1 167 ? 2.949 -8.891 -24.031 1 70.5 167 HIS B C 1
ATOM 2812 O O . HIS B 1 167 ? 3.389 -9.484 -25.016 1 70.5 167 HIS B O 1
ATOM 2818 N N . ALA B 1 168 ? 3.807 -8.773 -22.938 1 55.41 168 ALA B N 1
ATOM 2819 C CA . ALA B 1 168 ? 4.93 -9.703 -22.906 1 55.41 168 ALA B CA 1
ATOM 2820 C C . ALA B 1 168 ? 4.508 -11.086 -23.406 1 55.41 168 ALA B C 1
ATOM 2822 O O . ALA B 1 168 ? 5.324 -11.82 -23.969 1 55.41 168 ALA B O 1
ATOM 2823 N N . LYS B 1 169 ? 3.281 -11.445 -23.281 1 52.81 169 LYS B N 1
ATOM 2824 C CA . LYS B 1 169 ? 2.9 -12.75 -23.812 1 52.81 169 LYS B CA 1
ATOM 2825 C C . LYS B 1 169 ? 2.584 -12.672 -25.297 1 52.81 169 LYS B C 1
ATOM 2827 O O . LYS B 1 169 ? 2.445 -13.695 -25.969 1 52.81 169 LYS B O 1
ATOM 2832 N N . ASP B 1 170 ? 2.174 -11.32 -25.672 1 47.5 170 ASP B N 1
ATOM 2833 C CA . ASP B 1 170 ? 2.018 -11.297 -27.125 1 47.5 170 ASP B CA 1
ATOM 2834 C C . ASP B 1 170 ? 3.373 -11.375 -27.828 1 47.5 170 ASP B C 1
ATOM 2836 O O . ASP B 1 170 ? 4.344 -10.758 -27.391 1 47.5 170 ASP B O 1
ATOM 2840 N N . GLY B 1 171 ? 4.016 -12.336 -28.141 1 36.47 171 GLY B N 1
ATOM 2841 C CA . GLY B 1 171 ? 5.129 -12.578 -29.047 1 36.47 171 GLY B CA 1
ATOM 2842 C C . GLY B 1 171 ? 5.445 -11.383 -29.938 1 36.47 171 GLY B C 1
ATOM 2843 O O . GLY B 1 171 ? 6.27 -11.477 -30.844 1 36.47 171 GLY B O 1
ATOM 2844 N N . ASP B 1 172 ? 4.566 -10.398 -30.172 1 38.06 172 ASP B N 1
ATOM 2845 C CA . ASP B 1 172 ? 5.027 -9.367 -31.094 1 38.06 172 ASP B CA 1
ATOM 2846 C C . ASP B 1 172 ? 6.051 -8.453 -30.422 1 38.06 172 ASP B C 1
ATOM 2848 O O . ASP B 1 172 ? 5.914 -8.117 -29.25 1 38.06 172 ASP B O 1
ATOM 2852 N N . GLY B 1 173 ? 7.391 -8.391 -30.766 1 32.88 173 GLY B N 1
ATOM 2853 C CA . GLY B 1 173 ? 8.672 -7.711 -30.609 1 32.88 173 GLY B CA 1
ATOM 2854 C C . GLY B 1 173 ? 8.523 -6.254 -30.219 1 32.88 173 GLY B C 1
ATOM 2855 O O . GLY B 1 173 ? 8.883 -5.359 -30.984 1 32.88 173 GLY B O 1
ATOM 2856 N N . PHE B 1 174 ? 7.625 -5.73 -29.625 1 36.41 174 PHE B N 1
ATOM 2857 C CA . PHE B 1 174 ? 8.008 -4.344 -29.391 1 36.41 174 PHE B CA 1
ATOM 2858 C C . PHE B 1 174 ? 9.219 -4.266 -28.469 1 36.41 174 PHE B C 1
ATOM 2860 O O . PHE B 1 174 ? 9.203 -4.816 -27.375 1 36.41 174 PHE B O 1
ATOM 2867 N N . SER B 1 175 ? 10.469 -4.078 -28.984 1 29 175 SER B N 1
ATOM 2868 C CA . SER B 1 175 ? 11.75 -3.76 -28.344 1 29 175 SER B CA 1
ATOM 2869 C C . SER B 1 175 ? 11.594 -2.648 -27.312 1 29 175 SER B C 1
ATOM 2871 O O . SER B 1 175 ? 11.352 -1.493 -27.672 1 29 175 SER B O 1
ATOM 2873 N N . VAL B 1 176 ? 10.953 -2.75 -26.422 1 34.41 176 VAL B N 1
ATOM 2874 C CA . VAL B 1 176 ? 11.242 -1.661 -25.5 1 34.41 176 VAL B CA 1
ATOM 2875 C C . VAL B 1 176 ? 12.711 -1.707 -25.078 1 34.41 176 VAL B C 1
ATOM 2877 O O . VAL B 1 176 ? 13.211 -2.754 -24.672 1 34.41 176 VAL B O 1
ATOM 2880 N N . ASP B 1 177 ? 13.523 -0.807 -25.609 1 29.22 177 ASP B N 1
ATOM 2881 C CA . ASP B 1 177 ? 14.922 -0.571 -25.25 1 29.22 177 ASP B CA 1
ATOM 2882 C C . ASP B 1 177 ? 15.078 -0.352 -23.75 1 29.22 177 ASP B C 1
ATOM 2884 O O . ASP B 1 177 ? 14.422 0.52 -23.172 1 29.22 177 ASP B O 1
ATOM 2888 N N . PRO B 1 178 ? 15.5 -1.345 -23.062 1 27.73 178 PRO B N 1
ATOM 2889 C CA . PRO B 1 178 ? 15.758 -1.323 -21.609 1 27.73 178 PRO B CA 1
ATOM 2890 C C . PRO B 1 178 ? 16.547 -0.096 -21.172 1 27.73 178 PRO B C 1
ATOM 2892 O O . PRO B 1 178 ? 16.516 0.276 -20 1 27.73 178 PRO B O 1
ATOM 2895 N N . ASN B 1 179 ? 17.656 0.165 -21.891 1 26.95 179 ASN B N 1
ATOM 2896 C CA . ASN B 1 179 ? 18.812 0.918 -21.438 1 26.95 179 ASN B CA 1
ATOM 2897 C C . ASN B 1 179 ? 18.5 2.404 -21.281 1 26.95 179 ASN B C 1
ATOM 2899 O O . ASN B 1 179 ? 18.562 3.152 -22.266 1 26.95 179 ASN B O 1
ATOM 2903 N N . PRO B 1 180 ? 17.484 2.879 -20.703 1 29.12 180 PRO B N 1
ATOM 2904 C CA . PRO B 1 180 ? 17.672 4.328 -20.797 1 29.12 180 PRO B CA 1
ATOM 2905 C C . PRO B 1 180 ? 19.016 4.801 -20.25 1 29.12 180 PRO B C 1
ATOM 2907 O O . PRO B 1 180 ? 19.156 4.934 -19.031 1 29.12 180 PRO B O 1
ATOM 2910 N N . ASN B 1 181 ? 20.141 4.082 -20.625 1 21.12 181 ASN B N 1
ATOM 2911 C CA . ASN B 1 181 ? 21.453 4.668 -20.406 1 21.12 181 ASN B CA 1
ATOM 2912 C C . ASN B 1 181 ? 21.547 6.086 -20.969 1 21.12 181 ASN B C 1
ATOM 2914 O O . ASN B 1 181 ? 21.344 6.293 -22.172 1 21.12 181 ASN B O 1
ATOM 2918 N N . PRO B 1 182 ? 21.25 7.172 -20.469 1 22.72 182 PRO B N 1
ATOM 2919 C CA . PRO B 1 182 ? 21.984 8.219 -21.188 1 22.72 182 PRO B CA 1
ATOM 2920 C C . PRO B 1 182 ? 23.438 7.848 -21.453 1 22.72 182 PRO B C 1
ATOM 2922 O O . PRO B 1 182 ? 24.094 7.23 -20.609 1 22.72 182 PRO B O 1
ATOM 2925 N N . LEU B 1 183 ? 23.875 7.586 -22.703 1 17.62 183 LEU B N 1
ATOM 2926 C CA . LEU B 1 183 ? 25.266 8 -22.938 1 17.62 183 LEU B CA 1
ATOM 2927 C C . LEU B 1 183 ? 25.484 9.43 -22.453 1 17.62 183 LEU B C 1
ATOM 2929 O O . LEU B 1 183 ? 24.609 10.289 -22.609 1 17.62 183 LEU B O 1
#